Protein AF-A0A814BKY7-F1 (afdb_monomer_lite)

Secondary structure (DSSP, 8-state):
-----------------SSSHHHHHHHHHHHHHHHHHHHHHHHH----PPPEEE-EES-GGGSSS----GGGEEEPPTT--EEEEEEEESSS-EEEEEEESS---EEEEETTEEEEEEEE-STTTTSS---THHHHHHHHHHHHHHHHHHHHHHHHHHHHHHHHHHHHHHHHHHHHHHS-HHHHHHHHHHHHHHHHHHHHHHHHS--

Organism: NCBI:txid104777

Sequence (207 aa):
MNKIKILKSGLKNSYLKTTETENLMMFSNLNLKFIFLVGFLICMAYPIYPIECFNCQNDWECNDPFFRPERFLTNCTNNETFCEKVVYFGVKNSVTRRCAESCTEYTKIEEDNVITHHCCTSERCNENIESSSQIEQKSQADNKQSSDLKSKLETQRKSQLNKIKHELSTIKEVVQSSLPEEERRKLMSKQDQQFKNIQNTLSELVP

pLDDT: mean 76.3, std 16.37, range [37.97, 96.62]

Foldseek 3Di:
DDDDDDDDDDDDDDPDDDPPVVVVVVVVVVVVVVVVVVVVVVVVVPPPFQAKEFFDFPDPCQAPVNPPDVVRIDRHDSQFQKWKWKWKDFPDTDIGIDTHNDFDFDWDDDPGIIITMDIDRHHHPNNCPPPCVVVVVVVVVVVVVVVVVVVVVVVVVVVVVVVVVVVVVVVLVVVLVPDDPVVSVVVVVVVVVVVVVVVVVVVVVPD

InterPro domains:
  IPR035076 Snake toxin/toxin-like [PF00087] (52-126)
  IPR045860 Snake toxin-like superfamily [SSF57302] (51-128)

Structure (mmCIF, N/CA/C/O backbone):
data_AF-A0A814BKY7-F1
#
_entry.id   AF-A0A814BKY7-F1
#
loop_
_atom_site.group_PDB
_atom_site.id
_atom_site.type_symbol
_atom_site.label_atom_id
_atom_site.label_alt_id
_atom_site.label_comp_id
_atom_site.label_asym_id
_atom_site.label_entity_id
_atom_site.label_seq_id
_atom_site.pdbx_PDB_ins_code
_atom_site.Cartn_x
_atom_site.Cartn_y
_atom_site.Cartn_z
_atom_site.occupancy
_atom_site.B_iso_or_equiv
_atom_site.auth_seq_id
_atom_site.auth_comp_id
_atom_site.auth_asym_id
_atom_site.auth_atom_id
_atom_site.pdbx_PDB_model_num
ATOM 1 N N . MET A 1 1 ? -94.097 -43.981 62.787 1.00 37.97 1 MET A N 1
ATOM 2 C CA . MET A 1 1 ? -94.524 -44.336 61.414 1.00 37.97 1 MET A CA 1
ATOM 3 C C . MET A 1 1 ? -94.210 -43.177 60.485 1.00 37.97 1 MET A C 1
ATOM 5 O O . MET A 1 1 ? -94.401 -42.031 60.863 1.00 37.97 1 MET A O 1
ATOM 9 N N . ASN A 1 2 ? -93.669 -43.522 59.319 1.00 44.53 2 ASN A N 1
ATOM 10 C CA . ASN A 1 2 ? -93.124 -42.658 58.274 1.00 44.53 2 ASN A CA 1
ATOM 11 C C . ASN A 1 2 ? -94.119 -41.635 57.712 1.00 44.53 2 ASN A C 1
ATOM 13 O O . ASN A 1 2 ? -95.290 -41.964 57.533 1.00 44.53 2 ASN A O 1
ATOM 17 N N . LYS A 1 3 ? -93.595 -40.502 57.225 1.00 43.47 3 LYS A N 1
ATOM 18 C CA . LYS A 1 3 ? -93.719 -40.150 55.798 1.00 43.47 3 LYS A CA 1
ATOM 19 C C . LYS A 1 3 ? -92.739 -39.044 55.400 1.00 43.47 3 LYS A C 1
ATOM 21 O O . LYS A 1 3 ? -92.900 -37.874 55.723 1.00 43.47 3 LYS A O 1
ATOM 26 N N . ILE A 1 4 ? -91.732 -39.489 54.658 1.00 51.47 4 ILE A N 1
ATOM 27 C CA . ILE A 1 4 ? -90.814 -38.712 53.831 1.00 51.47 4 ILE A CA 1
ATOM 28 C C . ILE A 1 4 ? -91.630 -37.991 52.747 1.00 51.47 4 ILE A C 1
ATOM 30 O O . ILE A 1 4 ? -92.488 -38.611 52.113 1.00 51.47 4 ILE A O 1
ATOM 34 N N . LYS A 1 5 ? -91.342 -36.707 52.498 1.00 57.25 5 LYS A N 1
ATOM 35 C CA . LYS A 1 5 ? -91.757 -36.010 51.273 1.00 57.25 5 LYS A CA 1
ATOM 36 C C . LYS A 1 5 ? -90.523 -35.570 50.493 1.00 57.25 5 LYS A C 1
ATOM 38 O O . LYS A 1 5 ? -89.637 -34.902 51.012 1.00 57.25 5 LYS A O 1
ATOM 43 N N . ILE A 1 6 ? -90.506 -36.037 49.252 1.00 49.38 6 ILE A N 1
ATOM 44 C CA . ILE A 1 6 ? -89.439 -35.979 48.260 1.00 49.38 6 ILE A CA 1
ATOM 45 C C . ILE A 1 6 ? -89.540 -34.672 47.457 1.00 49.38 6 ILE A C 1
ATOM 47 O O . ILE A 1 6 ? -90.635 -34.252 47.092 1.00 49.38 6 ILE A O 1
ATOM 51 N N . LEU A 1 7 ? -88.359 -34.090 47.221 1.00 56.66 7 LEU A N 1
ATOM 52 C CA . LEU A 1 7 ? -87.881 -33.208 46.142 1.00 56.66 7 LEU A CA 1
ATOM 53 C C . LEU A 1 7 ? -88.871 -32.661 45.096 1.00 56.66 7 LEU A C 1
ATOM 55 O O . LEU A 1 7 ? -89.599 -33.413 44.455 1.00 56.66 7 LEU A O 1
ATOM 59 N N . LYS A 1 8 ? -88.671 -31.379 44.749 1.00 45.06 8 LYS A N 1
ATOM 60 C CA . LYS A 1 8 ? -88.527 -30.922 43.351 1.00 45.06 8 LYS A CA 1
ATOM 61 C C . LYS A 1 8 ? -87.747 -29.601 43.296 1.00 45.06 8 LYS A C 1
ATOM 63 O O . LYS A 1 8 ? -88.306 -28.514 43.390 1.00 45.06 8 LYS A O 1
ATOM 68 N N . SER A 1 9 ? -86.432 -29.726 43.160 1.00 51.44 9 SER A N 1
ATOM 69 C CA . SER A 1 9 ? -85.524 -28.693 42.667 1.00 51.44 9 SER A CA 1
ATOM 70 C C . SER A 1 9 ? -85.546 -28.729 41.136 1.00 51.44 9 SER A C 1
ATOM 72 O O . SER A 1 9 ? -85.330 -29.776 40.532 1.00 51.44 9 SER A O 1
ATOM 74 N N . GLY A 1 10 ? -85.845 -27.597 40.502 1.00 47.25 10 GLY A N 1
ATOM 75 C CA . GLY A 1 10 ? -85.929 -27.493 39.050 1.00 47.25 10 GLY A CA 1
ATOM 76 C C . GLY A 1 10 ? -85.510 -26.113 38.560 1.00 47.25 10 GLY A C 1
ATOM 77 O O . GLY A 1 10 ? -86.217 -25.140 38.788 1.00 47.25 10 GLY A O 1
ATOM 78 N N . LEU A 1 11 ? -84.364 -26.100 37.874 1.00 50.97 11 LEU A N 1
ATOM 79 C CA . LEU A 1 11 ? -83.884 -25.115 36.902 1.00 50.97 11 LEU A CA 1
ATOM 80 C C . LEU A 1 11 ? -83.799 -23.646 37.333 1.00 50.97 11 LEU A C 1
ATOM 82 O O . LEU A 1 11 ? -84.718 -22.863 37.108 1.00 50.97 11 LEU A O 1
ATOM 86 N N . LYS A 1 12 ? -82.597 -23.221 37.734 1.00 48.47 12 LYS A N 1
ATOM 87 C CA . LYS A 1 12 ? -82.088 -21.908 37.324 1.00 48.47 12 LYS A CA 1
ATOM 88 C C . LYS A 1 12 ? -80.617 -21.993 36.921 1.00 48.47 12 LYS A C 1
ATOM 90 O O . LYS A 1 12 ? -79.791 -22.498 37.670 1.00 48.47 12 LYS A O 1
ATOM 95 N N . ASN A 1 13 ? -80.358 -21.392 35.763 1.00 50.53 13 ASN A N 1
ATOM 96 C CA . ASN A 1 13 ? -79.104 -20.787 35.321 1.00 50.53 13 ASN A CA 1
ATOM 97 C C . ASN A 1 13 ? -78.039 -21.713 34.719 1.00 50.53 13 ASN A C 1
ATOM 99 O O . ASN A 1 13 ? -77.068 -22.104 35.357 1.00 50.53 13 ASN A O 1
ATOM 103 N N . SER A 1 14 ? -78.163 -21.925 33.410 1.00 48.38 14 SER A N 1
ATOM 104 C CA . SER A 1 14 ? -77.047 -22.302 32.536 1.00 48.38 14 SER A CA 1
ATOM 105 C C . SER A 1 14 ? -77.002 -21.370 31.326 1.00 48.38 14 SER A C 1
ATOM 107 O O . SER A 1 14 ? -77.172 -21.803 30.199 1.00 48.38 14 SER A O 1
ATOM 109 N N . TYR A 1 15 ? -76.831 -20.072 31.568 1.00 50.88 15 TYR A N 1
ATOM 110 C CA . TYR A 1 15 ? -76.540 -19.078 30.531 1.00 50.88 15 TYR A CA 1
ATOM 111 C C . TYR A 1 15 ? -75.762 -17.938 31.179 1.00 50.88 15 TYR A C 1
ATOM 113 O O . TYR A 1 15 ? -76.394 -17.031 31.698 1.00 50.88 15 TYR A O 1
ATOM 121 N N . LEU A 1 16 ? -74.430 -18.037 31.245 1.00 51.41 16 LEU A N 1
ATOM 122 C CA . LEU A 1 16 ? -73.474 -16.923 31.426 1.00 51.41 16 LEU A CA 1
ATOM 123 C C . LEU A 1 16 ? -72.095 -17.502 31.774 1.00 51.41 16 LEU A C 1
ATOM 125 O O . LEU A 1 16 ? -71.719 -17.540 32.943 1.00 51.41 16 LEU A O 1
ATOM 129 N N . LYS A 1 17 ? -71.350 -18.003 30.778 1.00 49.72 17 LYS A N 1
ATOM 130 C CA . LYS A 1 17 ? -69.890 -18.185 30.904 1.00 49.72 17 LYS A CA 1
ATOM 131 C C . LYS A 1 17 ? -69.219 -18.493 29.560 1.00 49.72 17 LYS A C 1
ATOM 133 O O . LYS A 1 17 ? -68.758 -19.604 29.341 1.00 49.72 17 LYS A O 1
ATOM 138 N N . THR A 1 18 ? -69.166 -17.525 28.649 1.00 51.34 18 THR A N 1
ATOM 139 C CA . THR A 1 18 ? -68.354 -17.668 27.417 1.00 51.34 18 THR A CA 1
ATOM 140 C C . THR A 1 18 ? -67.668 -16.388 26.931 1.00 51.34 18 THR A C 1
ATOM 142 O O . THR A 1 18 ? -66.941 -16.447 25.952 1.00 51.34 18 THR A O 1
ATOM 145 N N . THR A 1 19 ? -67.797 -15.245 27.610 1.00 52.66 19 THR A N 1
ATOM 146 C CA . THR A 1 19 ? -67.244 -13.965 27.115 1.00 52.66 19 THR A CA 1
ATOM 147 C C . THR A 1 19 ? -65.890 -13.548 27.707 1.00 52.66 19 THR A C 1
ATOM 149 O O . THR A 1 19 ? -65.310 -12.568 27.248 1.00 52.66 19 THR A O 1
ATOM 152 N N . GLU A 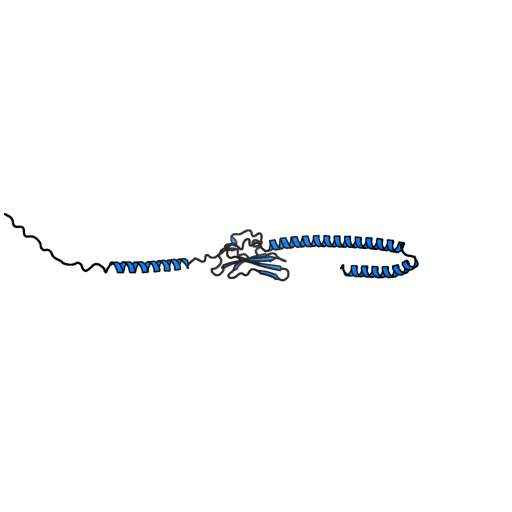1 20 ? -65.334 -14.270 28.685 1.00 53.84 20 GLU A N 1
ATOM 153 C CA . GLU A 1 20 ? -64.049 -13.882 29.305 1.00 53.84 20 GLU A CA 1
ATOM 154 C C . GLU A 1 20 ? -62.811 -14.498 28.631 1.00 53.84 20 GLU A C 1
ATOM 156 O O . GLU A 1 20 ? -61.717 -13.944 28.726 1.00 53.84 20 GLU A O 1
ATOM 161 N N . THR A 1 21 ? -62.956 -15.605 27.899 1.00 52.47 21 THR A N 1
ATOM 162 C CA . THR A 1 21 ? -61.820 -16.317 27.285 1.00 52.47 21 THR A CA 1
ATOM 163 C C . THR A 1 21 ? -61.343 -15.726 25.956 1.00 52.47 21 THR A C 1
ATOM 165 O O . THR A 1 21 ? -60.172 -15.883 25.620 1.00 52.47 21 THR A O 1
ATOM 168 N N . GLU A 1 22 ? -62.187 -15.004 25.216 1.00 49.53 22 GLU A N 1
ATOM 169 C CA . GLU A 1 22 ? -61.794 -14.416 23.921 1.00 49.53 22 GLU A CA 1
ATOM 170 C C . GLU A 1 22 ? -60.981 -13.125 24.082 1.00 49.53 22 GLU A C 1
ATOM 172 O O . GLU A 1 22 ? -60.031 -12.881 23.335 1.00 49.53 22 GLU A O 1
ATOM 177 N N . ASN A 1 23 ? -61.262 -12.342 25.128 1.00 51.38 23 ASN A N 1
ATOM 178 C CA . ASN A 1 23 ? -60.488 -11.138 25.424 1.00 51.38 23 ASN A CA 1
ATOM 179 C C . ASN A 1 23 ? -59.052 -11.479 25.858 1.00 51.38 23 ASN A C 1
ATOM 181 O O . ASN A 1 23 ? -58.115 -10.785 25.471 1.00 51.38 23 ASN A O 1
ATOM 185 N N . LEU A 1 24 ? -58.838 -12.590 26.573 1.00 52.22 24 LEU A N 1
ATOM 186 C CA . LEU A 1 24 ? -57.502 -12.982 27.038 1.00 52.22 24 LEU A CA 1
ATOM 187 C C . LEU A 1 24 ? -56.553 -13.395 25.893 1.00 52.22 24 LEU A C 1
ATOM 189 O O . LEU A 1 24 ? -55.347 -13.159 25.982 1.00 52.22 24 LEU A O 1
ATOM 193 N N . MET A 1 25 ? -57.077 -13.955 24.795 1.00 51.06 25 MET A N 1
ATOM 194 C CA . MET A 1 25 ? -56.261 -14.334 23.630 1.00 51.06 25 MET A CA 1
ATOM 195 C C . MET A 1 25 ? -55.915 -13.148 22.713 1.00 51.06 25 MET A C 1
ATOM 197 O O . MET A 1 25 ? -54.858 -13.168 22.077 1.00 51.06 25 MET A O 1
ATOM 201 N N . MET A 1 26 ? -56.732 -12.086 22.672 1.00 50.84 26 MET A N 1
ATOM 202 C CA . MET A 1 26 ? -56.397 -10.878 21.899 1.00 50.84 26 MET A CA 1
ATOM 203 C C . MET A 1 26 ? -55.291 -10.035 22.551 1.00 50.84 26 MET A C 1
ATOM 205 O O . MET A 1 26 ? -54.416 -9.538 21.839 1.00 50.84 26 MET A O 1
ATOM 209 N N . PHE A 1 27 ? -55.250 -9.927 23.885 1.00 50.94 27 PHE A N 1
ATOM 210 C CA . PHE A 1 27 ? -54.193 -9.163 24.570 1.00 50.94 27 PHE A CA 1
ATOM 211 C C . PHE A 1 27 ? -52.811 -9.839 24.513 1.00 50.94 27 PHE A C 1
ATOM 213 O O . PHE A 1 27 ? -51.789 -9.155 24.559 1.00 50.94 27 PHE A O 1
ATOM 220 N N . SER A 1 28 ? -52.747 -11.164 24.345 1.00 56.47 28 SER A N 1
ATOM 221 C CA . SER A 1 28 ? -51.477 -11.902 24.254 1.00 56.47 28 SER A CA 1
ATOM 222 C C . SER A 1 28 ? -50.725 -11.655 22.931 1.00 56.47 28 SER A C 1
ATOM 224 O O . SER A 1 28 ? -49.496 -11.582 22.917 1.00 56.47 28 S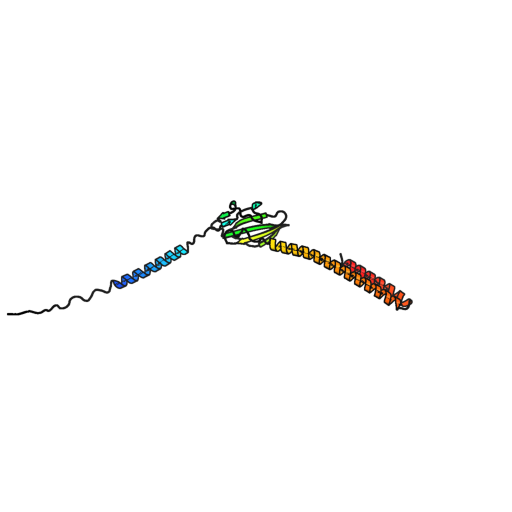ER A O 1
ATOM 226 N N . ASN A 1 29 ? -51.443 -11.425 21.824 1.00 57.28 29 ASN A N 1
ATOM 227 C CA . ASN A 1 29 ? -50.838 -11.238 20.498 1.00 57.28 29 ASN A CA 1
ATOM 228 C C . ASN A 1 29 ? -50.262 -9.831 20.252 1.00 57.28 29 ASN A C 1
ATOM 230 O O . ASN A 1 29 ? -49.321 -9.683 19.470 1.00 57.28 29 ASN A O 1
ATOM 234 N N . LEU A 1 30 ? -50.797 -8.790 20.901 1.00 58.94 30 LEU A N 1
ATOM 235 C CA . LEU A 1 30 ? -50.278 -7.423 20.747 1.00 58.94 30 LEU A CA 1
ATOM 236 C C . LEU A 1 30 ? -48.928 -7.233 21.454 1.00 58.94 30 LEU A C 1
ATOM 238 O O . LEU A 1 30 ? -48.038 -6.570 20.919 1.00 58.94 30 LEU A O 1
ATOM 242 N N . ASN A 1 31 ? -48.749 -7.869 22.613 1.00 62.44 31 ASN A N 1
ATOM 243 C CA . ASN A 1 31 ? -47.529 -7.749 23.412 1.00 62.44 31 ASN A CA 1
ATOM 244 C C . ASN A 1 31 ? -46.319 -8.409 22.737 1.00 62.44 31 ASN A C 1
ATOM 246 O O . ASN A 1 31 ? -45.213 -7.877 22.810 1.00 62.44 31 ASN A O 1
ATOM 250 N N . LEU A 1 32 ? -46.521 -9.514 22.009 1.00 70.31 32 LEU A N 1
ATOM 251 C CA . LEU A 1 32 ? -45.428 -10.182 21.299 1.00 70.31 32 LEU A CA 1
ATOM 252 C C . LEU A 1 32 ? -44.867 -9.310 20.166 1.00 70.31 32 LEU A C 1
ATOM 254 O O . LEU A 1 32 ? -43.653 -9.187 20.022 1.00 70.31 32 LEU A O 1
ATOM 258 N N . LYS A 1 33 ? -45.741 -8.654 19.391 1.00 75.62 33 LYS A N 1
ATOM 259 C CA . LYS A 1 33 ? -45.322 -7.771 18.290 1.00 75.62 33 LYS A CA 1
ATOM 260 C C . LYS A 1 33 ? -44.520 -6.572 18.792 1.00 75.62 33 LYS A C 1
ATOM 262 O O . LYS A 1 33 ? -43.539 -6.195 18.159 1.00 75.62 33 LYS A O 1
ATOM 267 N N . PHE A 1 34 ? -44.904 -6.010 19.939 1.00 77.38 34 PHE A N 1
ATOM 268 C CA . PHE A 1 34 ? -44.172 -4.908 20.563 1.00 77.38 34 PHE A CA 1
ATOM 269 C C . PHE A 1 34 ? -42.784 -5.337 21.053 1.00 77.38 34 PHE A C 1
ATOM 271 O O . PHE A 1 34 ? -41.815 -4.618 20.827 1.00 77.38 34 PHE A O 1
ATOM 278 N N . ILE A 1 35 ? -42.661 -6.527 21.650 1.00 79.75 35 ILE A N 1
ATOM 279 C CA . ILE A 1 35 ? -41.366 -7.074 22.089 1.00 79.75 35 ILE A CA 1
ATOM 280 C C . ILE A 1 35 ? -40.441 -7.323 20.890 1.00 79.75 35 ILE A C 1
ATOM 282 O O . ILE A 1 35 ? -39.268 -6.958 20.944 1.00 79.75 35 ILE A O 1
ATOM 286 N N . PHE A 1 36 ? -40.961 -7.871 19.786 1.00 81.62 36 PHE A N 1
ATOM 287 C CA . PHE A 1 36 ? -40.181 -8.047 18.556 1.00 81.62 36 PHE A CA 1
ATOM 288 C C . PHE A 1 36 ? -39.742 -6.712 17.944 1.00 81.62 36 PHE A C 1
ATOM 290 O O . PHE A 1 36 ? -38.596 -6.593 17.517 1.00 81.62 36 PHE A O 1
ATOM 297 N N . LEU A 1 37 ? -40.612 -5.696 17.936 1.00 84.25 37 LEU A N 1
ATOM 298 C CA . LEU A 1 37 ? -40.275 -4.365 17.427 1.00 84.25 37 LEU A CA 1
ATOM 299 C C . LEU A 1 37 ? -39.179 -3.695 18.270 1.00 84.25 37 LEU A C 1
ATOM 301 O O . LEU A 1 37 ? -38.220 -3.166 17.718 1.00 84.25 37 LEU A O 1
ATOM 305 N N . VAL A 1 38 ? -39.286 -3.747 19.601 1.00 81.56 38 VAL A N 1
ATOM 306 C CA . VAL A 1 38 ? -38.279 -3.171 20.508 1.00 81.56 38 VAL A CA 1
ATOM 307 C C . VAL A 1 38 ? -36.959 -3.938 20.419 1.00 81.56 38 VAL A C 1
ATOM 309 O O . VAL A 1 38 ? -35.905 -3.315 20.334 1.00 81.56 38 VAL A O 1
ATOM 312 N N . GLY A 1 39 ? -37.000 -5.272 20.355 1.00 80.25 39 GLY A N 1
ATOM 313 C CA . GLY A 1 39 ? -35.806 -6.093 20.139 1.00 80.25 39 GLY A CA 1
ATOM 314 C C . GLY A 1 39 ? -35.112 -5.773 18.812 1.00 80.25 39 GLY A C 1
ATOM 315 O O . GLY A 1 39 ? -33.895 -5.622 18.777 1.00 80.25 39 GLY A O 1
ATOM 316 N N . PHE A 1 40 ? -35.883 -5.571 17.741 1.00 79.56 40 PHE A N 1
ATOM 317 C CA . PHE A 1 40 ? -35.353 -5.160 16.442 1.00 79.56 40 PHE A CA 1
ATOM 318 C C . PHE A 1 40 ? -34.722 -3.759 16.485 1.00 79.56 40 PHE A C 1
ATOM 320 O O . PHE A 1 40 ? -33.641 -3.565 15.940 1.00 79.56 40 PHE A O 1
ATOM 327 N N . LEU A 1 41 ? -35.339 -2.796 17.180 1.00 79.62 41 LEU A N 1
ATOM 328 C CA . LEU A 1 41 ? -34.771 -1.452 17.355 1.00 79.62 41 LEU A CA 1
ATOM 329 C C . LEU A 1 41 ? -33.469 -1.467 18.171 1.00 79.62 41 LEU A C 1
ATOM 331 O O . LEU A 1 41 ? -32.544 -0.731 17.840 1.00 79.62 41 LEU A O 1
ATOM 335 N N . ILE A 1 42 ? -33.362 -2.330 19.185 1.00 77.38 42 ILE A N 1
ATOM 336 C CA . ILE A 1 42 ? -32.122 -2.516 19.955 1.00 77.38 42 ILE A CA 1
ATOM 337 C C . ILE A 1 42 ? -31.038 -3.172 19.087 1.00 77.38 42 ILE A C 1
ATOM 339 O O . ILE A 1 42 ? -29.887 -2.756 19.146 1.00 77.38 42 ILE A O 1
ATOM 343 N N . CYS A 1 43 ? -31.393 -4.133 18.227 1.00 70.31 43 CYS A N 1
ATOM 344 C CA . CYS A 1 43 ? -30.454 -4.700 17.256 1.00 70.31 43 CYS A CA 1
ATOM 345 C C . CYS A 1 43 ? -30.018 -3.692 16.185 1.00 70.31 43 CYS A C 1
ATOM 347 O O . CYS A 1 43 ? -28.919 -3.814 15.670 1.00 70.31 43 CYS A O 1
ATOM 349 N N . MET A 1 44 ? -30.833 -2.693 15.842 1.00 67.69 44 MET A N 1
ATOM 350 C CA . MET A 1 44 ? -30.435 -1.624 14.912 1.00 67.69 44 MET A CA 1
ATOM 351 C C . MET A 1 44 ? -29.511 -0.593 15.577 1.00 67.69 44 MET A C 1
ATOM 353 O O . MET A 1 44 ? -28.760 0.091 14.889 1.00 67.69 44 MET A O 1
ATOM 357 N N . ALA A 1 45 ? -29.515 -0.517 16.910 1.00 64.88 45 ALA A N 1
ATOM 358 C CA . ALA A 1 45 ? -28.563 0.257 17.697 1.00 64.88 45 ALA A CA 1
ATOM 359 C C . ALA A 1 45 ? -27.260 -0.526 17.937 1.00 64.88 45 ALA A C 1
ATOM 361 O O . ALA A 1 45 ? -26.732 -0.517 19.050 1.00 64.88 45 ALA A O 1
ATOM 362 N N . TYR A 1 46 ? -26.741 -1.216 16.909 1.00 57.75 46 TYR A N 1
ATOM 363 C CA . TYR A 1 46 ? -25.375 -1.732 16.970 1.00 57.75 46 TYR A CA 1
ATOM 364 C C . TYR A 1 46 ? -24.458 -0.541 17.265 1.00 57.75 46 TYR A C 1
ATOM 366 O O . TYR A 1 46 ? -24.446 0.411 16.479 1.00 57.75 46 TYR A O 1
ATOM 374 N N . PRO A 1 47 ? -23.717 -0.546 18.386 1.00 56.41 47 PRO A N 1
ATOM 375 C CA . PRO A 1 47 ? -22.682 0.445 18.592 1.00 56.41 47 PRO A CA 1
ATOM 376 C C . PRO A 1 47 ? -21.718 0.312 17.417 1.00 56.41 47 PRO A C 1
ATOM 378 O O . PRO A 1 47 ? -21.089 -0.731 17.232 1.00 56.41 47 PRO A O 1
ATOM 381 N N . ILE A 1 48 ? -21.656 1.352 16.586 1.00 66.69 48 ILE A N 1
ATOM 382 C CA . ILE A 1 48 ? -20.568 1.519 15.632 1.00 66.69 48 ILE A CA 1
ATOM 383 C C . ILE A 1 48 ? -19.351 1.739 16.519 1.00 66.69 48 ILE A C 1
ATOM 385 O O . ILE A 1 48 ? -19.115 2.846 17.003 1.00 66.69 48 ILE A O 1
ATOM 389 N N . TYR A 1 49 ? -18.669 0.648 16.860 1.00 68.38 49 TYR A N 1
ATOM 390 C CA . TYR A 1 49 ? -17.419 0.747 17.580 1.00 68.38 49 TYR A CA 1
ATOM 391 C C . TYR A 1 49 ? -16.451 1.490 16.663 1.00 68.38 49 TYR A C 1
ATOM 393 O O . TYR A 1 49 ? -16.322 1.108 15.495 1.00 68.38 49 TYR A O 1
ATOM 401 N N . PRO A 1 50 ? -15.830 2.574 17.150 1.00 81.38 50 PRO A N 1
ATOM 402 C CA . PRO A 1 50 ? -14.824 3.268 16.374 1.00 81.38 50 PRO A CA 1
ATOM 403 C C . PRO A 1 50 ? -13.721 2.268 16.042 1.00 81.38 50 PRO A C 1
ATOM 405 O O . PRO A 1 50 ? -13.186 1.619 16.942 1.00 81.38 50 PRO A O 1
ATOM 408 N N . ILE A 1 51 ? -13.417 2.110 14.755 1.00 90.94 51 ILE A N 1
ATOM 409 C CA . ILE A 1 51 ? -12.294 1.274 14.338 1.00 90.94 51 ILE A CA 1
ATOM 410 C C . ILE A 1 51 ? -11.004 1.874 14.899 1.00 90.94 51 ILE A C 1
ATOM 412 O O . ILE A 1 51 ? -10.836 3.093 14.949 1.00 90.94 51 ILE A O 1
ATOM 416 N N . GLU A 1 52 ? -10.086 1.028 15.342 1.00 94.81 52 GLU A N 1
ATOM 417 C CA . GLU A 1 52 ? -8.776 1.476 15.802 1.00 94.81 52 GLU A CA 1
ATOM 418 C C . GLU A 1 52 ? -7.777 1.365 14.647 1.00 94.81 52 GLU A C 1
ATOM 420 O O . GLU A 1 52 ? -7.621 0.294 14.062 1.00 94.81 52 GLU A O 1
ATOM 425 N N . CYS A 1 53 ? -7.085 2.452 14.314 1.00 95.88 53 CYS A N 1
ATOM 426 C CA . CYS A 1 53 ? -6.074 2.485 13.257 1.00 95.88 53 CYS A CA 1
ATOM 427 C C . CYS A 1 53 ? -4.758 3.048 13.795 1.00 95.88 53 CYS A C 1
ATOM 429 O O . CYS A 1 53 ? -4.729 3.783 14.783 1.00 95.88 53 CYS A O 1
ATOM 431 N N . PHE A 1 54 ? -3.650 2.755 13.115 1.00 96.12 54 PHE A N 1
ATOM 432 C CA . PHE A 1 54 ? -2.411 3.484 13.362 1.00 96.12 54 PHE A CA 1
ATOM 433 C C . PHE A 1 54 ? -2.483 4.875 12.719 1.00 96.12 54 PHE A C 1
ATOM 435 O O . PHE A 1 54 ? -2.922 5.011 11.575 1.00 96.12 54 PHE A O 1
ATOM 442 N N . ASN A 1 55 ? -2.033 5.894 13.445 1.00 95.62 55 ASN A N 1
ATOM 443 C CA . ASN A 1 55 ? -1.991 7.289 13.037 1.00 95.62 55 ASN A CA 1
ATOM 444 C C . ASN A 1 55 ? -0.587 7.864 13.276 1.00 95.62 55 ASN A C 1
ATOM 446 O O . ASN A 1 55 ? -0.153 8.046 14.414 1.00 95.62 55 ASN A O 1
ATOM 450 N N . CYS A 1 56 ? 0.142 8.107 12.191 1.00 94.19 56 CYS A N 1
ATOM 451 C CA . CYS A 1 56 ? 1.471 8.704 12.218 1.00 94.19 56 CYS A CA 1
ATOM 452 C C . CYS A 1 56 ? 1.780 9.375 10.877 1.00 94.19 56 CYS A C 1
ATOM 454 O O . CYS A 1 56 ? 1.368 8.900 9.819 1.00 94.19 56 CYS A O 1
ATOM 456 N N . GLN A 1 57 ? 2.523 10.481 10.913 1.00 92.38 57 GLN A N 1
ATOM 457 C CA . GLN A 1 57 ? 2.894 11.246 9.726 1.00 92.38 57 GLN A CA 1
ATOM 458 C C . GLN A 1 57 ? 4.352 11.684 9.836 1.00 92.38 57 GLN A C 1
ATOM 460 O O . GLN A 1 57 ? 4.723 12.345 10.802 1.00 92.38 57 GLN A O 1
ATOM 465 N N . ASN A 1 58 ? 5.165 11.350 8.830 1.00 77.31 58 ASN A N 1
ATOM 466 C CA . ASN A 1 58 ? 6.563 11.789 8.712 1.00 77.31 58 ASN A CA 1
ATOM 467 C C . ASN A 1 58 ? 7.474 11.452 9.918 1.00 77.31 58 ASN A C 1
ATOM 469 O O . ASN A 1 58 ? 8.547 12.041 10.046 1.00 77.31 58 ASN A O 1
ATOM 473 N N . ASP A 1 59 ? 7.079 10.514 10.785 1.00 82.31 59 ASP A N 1
ATOM 474 C CA . ASP A 1 59 ? 7.929 9.983 11.857 1.00 82.31 59 ASP A CA 1
ATOM 475 C C . ASP A 1 59 ? 8.763 8.817 11.302 1.00 82.31 59 ASP A C 1
ATOM 477 O O . ASP A 1 59 ? 8.262 7.993 10.537 1.00 82.31 59 ASP A O 1
ATOM 481 N N . TRP A 1 60 ? 10.037 8.724 11.680 1.00 84.00 60 TRP A N 1
ATOM 482 C CA . TRP A 1 60 ? 10.896 7.608 11.280 1.00 84.00 60 TRP A CA 1
ATOM 483 C C . TRP A 1 60 ? 10.379 6.278 11.842 1.00 84.00 60 TRP A C 1
ATOM 485 O O . TRP A 1 60 ? 10.511 5.251 11.180 1.00 84.00 60 TRP A O 1
ATOM 495 N N . GLU A 1 61 ? 9.715 6.306 13.003 1.00 87.69 61 GLU A N 1
ATOM 496 C CA . GLU A 1 61 ? 9.028 5.144 13.585 1.00 87.69 61 GLU A CA 1
ATOM 497 C C . GLU A 1 61 ? 7.745 4.776 12.825 1.00 87.69 61 GLU A C 1
ATOM 499 O O . GLU A 1 61 ? 7.205 3.687 13.009 1.00 87.69 61 GLU A O 1
ATOM 504 N N . CYS A 1 62 ? 7.256 5.668 11.956 1.00 88.75 62 CYS A N 1
ATOM 505 C CA . CYS A 1 62 ? 6.156 5.383 11.044 1.00 88.75 62 CYS A CA 1
ATOM 506 C C . CYS A 1 62 ? 6.618 4.575 9.826 1.00 88.75 62 CYS A C 1
ATOM 508 O O . CYS A 1 62 ? 5.787 4.031 9.117 1.00 88.75 62 CYS A O 1
ATOM 510 N N . ASN A 1 63 ? 7.911 4.453 9.536 1.00 87.62 63 ASN A N 1
ATOM 511 C CA . ASN A 1 63 ? 8.349 3.746 8.332 1.00 87.62 63 ASN A CA 1
ATOM 512 C C . ASN A 1 63 ? 8.287 2.220 8.480 1.00 87.62 63 ASN A C 1
ATOM 514 O O . ASN A 1 63 ? 8.303 1.681 9.584 1.00 87.62 63 ASN A O 1
ATOM 518 N N . ASP A 1 64 ? 8.218 1.520 7.344 1.00 84.25 64 ASP A N 1
ATOM 519 C CA . ASP A 1 64 ? 8.349 0.063 7.317 1.00 84.25 64 ASP A CA 1
ATOM 520 C C . ASP A 1 64 ? 9.836 -0.348 7.440 1.00 84.25 64 ASP A C 1
ATOM 522 O O . ASP A 1 64 ? 10.691 0.307 6.833 1.00 84.25 64 ASP A O 1
ATOM 526 N N . PRO A 1 65 ? 10.177 -1.435 8.162 1.00 81.38 65 PRO A N 1
ATOM 527 C CA . PRO A 1 65 ? 9.288 -2.299 8.942 1.00 81.38 65 PRO A CA 1
ATOM 528 C C . PRO A 1 65 ? 8.701 -1.572 10.159 1.00 81.38 65 PRO A C 1
ATOM 530 O O . PRO A 1 65 ? 9.423 -0.990 10.965 1.00 81.38 65 PRO A O 1
ATOM 533 N N . PHE A 1 66 ? 7.374 -1.615 10.281 1.00 82.56 66 PHE A N 1
ATOM 534 C CA . PHE A 1 66 ? 6.640 -0.799 11.238 1.00 82.56 66 PHE A CA 1
ATOM 535 C C . PHE A 1 66 ? 6.560 -1.494 12.600 1.00 82.56 66 PHE A C 1
ATOM 537 O O . PHE A 1 66 ? 5.811 -2.450 12.803 1.00 82.56 66 PHE A O 1
ATOM 544 N N . PHE A 1 67 ? 7.351 -1.011 13.556 1.00 73.88 67 PHE A N 1
ATOM 545 C CA . PHE A 1 67 ? 7.440 -1.571 14.905 1.00 73.88 67 PHE A CA 1
ATOM 546 C C . P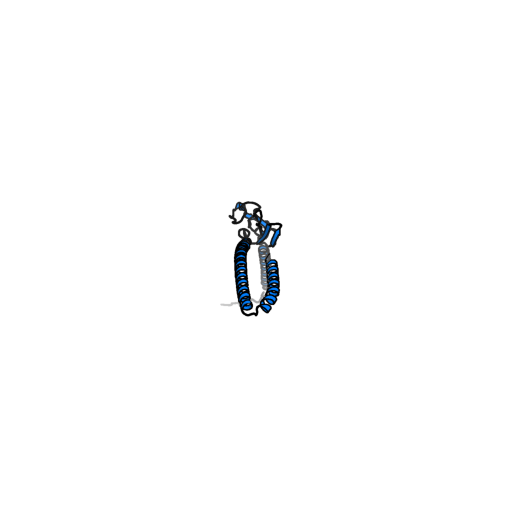HE A 1 67 ? 6.316 -1.066 15.815 1.00 73.88 67 PHE A C 1
ATOM 548 O O . PHE A 1 67 ? 6.606 -0.379 16.783 1.00 73.88 67 PHE A O 1
ATOM 555 N N . ARG A 1 68 ? 5.053 -1.402 15.495 1.00 80.38 68 ARG A N 1
ATOM 556 C CA . ARG A 1 68 ? 3.800 -1.181 16.265 1.00 80.38 68 ARG A CA 1
ATOM 557 C C . ARG A 1 68 ? 3.936 -0.432 17.609 1.00 80.38 68 ARG A C 1
ATOM 559 O O . ARG A 1 68 ? 3.710 -1.034 18.666 1.00 80.38 68 ARG A O 1
ATOM 566 N N . PRO A 1 69 ? 4.269 0.862 17.636 1.00 81.19 69 PRO A N 1
ATOM 567 C CA . PRO A 1 69 ? 4.355 1.536 18.911 1.00 81.19 69 PRO A CA 1
ATOM 568 C C . PRO A 1 69 ? 2.923 1.920 19.286 1.00 81.19 69 PRO A C 1
ATOM 570 O O . PRO A 1 69 ? 2.223 2.587 18.522 1.00 81.19 69 PRO A O 1
ATOM 573 N N . GLU A 1 70 ? 2.467 1.484 20.462 1.00 87.00 70 GLU A N 1
ATOM 574 C CA . GLU A 1 70 ? 1.086 1.716 20.918 1.00 87.00 70 GLU A CA 1
ATOM 575 C C . GLU A 1 70 ? 0.710 3.205 20.915 1.00 87.00 70 GLU A C 1
ATOM 577 O O . GLU A 1 70 ? -0.449 3.552 20.734 1.00 87.00 70 GLU A O 1
ATOM 582 N N . ARG A 1 71 ? 1.703 4.099 21.011 1.00 90.81 71 ARG A N 1
ATOM 583 C CA . ARG A 1 71 ? 1.523 5.554 20.934 1.00 90.81 71 ARG A CA 1
ATOM 584 C C . ARG A 1 71 ? 0.905 6.058 19.621 1.00 90.81 71 ARG A C 1
ATOM 586 O O . ARG A 1 71 ? 0.420 7.182 19.601 1.00 90.81 71 ARG A O 1
ATOM 593 N N . PHE A 1 72 ? 0.969 5.281 18.536 1.00 92.75 72 PHE A N 1
ATOM 594 C CA . PHE A 1 72 ? 0.339 5.630 17.258 1.00 92.75 72 PHE A CA 1
ATOM 595 C C . PHE A 1 72 ? -1.051 5.017 17.094 1.00 92.75 72 PHE A C 1
ATOM 597 O O . PHE A 1 72 ? -1.701 5.299 16.096 1.00 92.75 72 PHE A O 1
ATOM 604 N N . LEU A 1 73 ? -1.529 4.177 18.014 1.00 94.56 73 LEU A N 1
ATOM 605 C CA . LEU A 1 73 ? -2.903 3.684 17.943 1.00 94.56 73 LEU A CA 1
ATOM 606 C C . LEU A 1 73 ? -3.877 4.818 18.258 1.00 94.56 73 LEU A C 1
ATOM 608 O O . LEU A 1 73 ? -3.680 5.606 19.183 1.00 94.56 73 LEU A O 1
ATOM 612 N N . THR A 1 74 ? -4.921 4.938 17.451 1.00 94.31 74 THR A N 1
ATOM 613 C CA . THR A 1 74 ? -5.965 5.945 17.618 1.00 94.31 74 THR A CA 1
ATOM 614 C C . THR A 1 74 ? -7.312 5.340 17.254 1.00 94.31 74 THR A C 1
ATOM 616 O O . THR A 1 74 ? -7.445 4.664 16.234 1.00 94.31 74 THR A O 1
ATOM 619 N N . ASN A 1 75 ? -8.319 5.617 18.083 1.00 94.81 75 ASN A N 1
ATOM 620 C CA . ASN A 1 75 ? -9.711 5.317 17.765 1.00 94.81 75 ASN A CA 1
ATOM 621 C C . ASN A 1 75 ? -10.210 6.332 16.738 1.00 94.81 75 ASN A C 1
ATOM 623 O O . ASN A 1 75 ? -10.183 7.537 17.000 1.00 94.81 75 ASN A O 1
ATOM 627 N N . CYS A 1 76 ? -10.661 5.846 15.589 1.00 93.44 76 CYS A N 1
ATOM 628 C CA . CYS A 1 76 ? -11.224 6.684 14.546 1.00 93.44 76 CYS A CA 1
ATOM 629 C C . CYS A 1 76 ? -12.561 7.285 14.982 1.00 93.44 76 CYS A C 1
ATOM 631 O O . CYS A 1 76 ? -13.259 6.761 15.851 1.00 93.44 76 CYS A O 1
ATOM 633 N N . THR A 1 77 ? -12.929 8.418 14.400 1.00 89.75 77 THR A N 1
ATOM 634 C CA . THR A 1 77 ? -14.233 9.030 14.664 1.00 89.75 77 THR A CA 1
ATOM 635 C C . THR A 1 77 ? -15.357 8.244 13.982 1.00 89.75 77 THR A C 1
ATOM 637 O O . THR A 1 77 ? -15.117 7.454 13.075 1.00 89.75 77 THR A O 1
ATOM 640 N N . ASN A 1 78 ? -16.613 8.475 14.380 1.00 80.75 78 ASN A N 1
ATOM 641 C CA . ASN A 1 78 ? -17.771 7.731 13.854 1.00 80.75 78 ASN A CA 1
ATOM 642 C C . ASN A 1 78 ? -17.938 7.803 12.321 1.00 80.75 78 ASN A C 1
ATOM 644 O O . ASN A 1 78 ? -18.644 6.972 11.754 1.00 80.75 78 ASN A O 1
ATOM 648 N N . ASN A 1 79 ? -17.326 8.790 11.662 1.00 88.62 79 ASN A N 1
ATOM 649 C CA . ASN A 1 79 ? -17.402 8.971 10.211 1.00 88.62 79 ASN A CA 1
ATOM 650 C C . ASN A 1 79 ? -16.227 8.310 9.472 1.00 88.62 79 ASN A C 1
ATOM 652 O O . ASN A 1 79 ? -16.288 8.116 8.259 1.00 88.62 79 ASN A O 1
ATOM 656 N N . GLU A 1 80 ? -15.159 7.960 10.186 1.00 92.69 80 GLU A N 1
ATOM 657 C CA . GLU A 1 80 ? -13.939 7.390 9.631 1.00 92.69 80 GLU A CA 1
ATOM 658 C C . GLU A 1 80 ? -14.000 5.865 9.707 1.00 92.69 80 GLU A C 1
ATOM 660 O O . GLU A 1 80 ? -13.810 5.260 10.760 1.00 92.69 80 GLU A O 1
ATOM 665 N N . THR A 1 81 ? -14.288 5.237 8.569 1.00 92.75 81 THR A N 1
ATOM 666 C CA . THR A 1 81 ? -14.528 3.787 8.473 1.00 92.75 81 THR A CA 1
ATOM 667 C C . THR A 1 81 ? -13.382 3.027 7.803 1.00 92.75 81 THR A C 1
ATOM 669 O O . THR A 1 81 ? -13.466 1.810 7.628 1.00 92.75 81 THR A O 1
ATOM 672 N N . PHE A 1 82 ? -12.291 3.722 7.466 1.00 94.69 82 PHE A N 1
ATOM 673 C CA . PHE A 1 82 ? -11.111 3.147 6.830 1.00 94.69 82 PHE A CA 1
ATOM 674 C C . PHE A 1 82 ? -9.831 3.479 7.601 1.00 94.69 82 PHE A C 1
ATOM 676 O O . PHE A 1 82 ? -9.629 4.611 8.038 1.00 94.69 82 PHE A O 1
ATOM 683 N N . CYS A 1 83 ? -8.924 2.509 7.682 1.00 95.88 83 CYS A N 1
ATOM 684 C CA . CYS A 1 83 ? -7.519 2.754 7.960 1.00 95.88 83 CYS A CA 1
ATOM 685 C C . CYS A 1 83 ? -6.775 2.934 6.631 1.00 95.88 83 CYS A C 1
ATOM 687 O O . CYS A 1 83 ? -6.755 2.035 5.788 1.00 95.88 83 CYS A O 1
ATOM 689 N N . GLU A 1 84 ? -6.131 4.083 6.456 1.00 96.31 84 GLU A N 1
ATOM 690 C CA . GLU A 1 84 ? -5.318 4.402 5.286 1.00 96.31 84 GLU A CA 1
ATOM 691 C C . GLU A 1 84 ? -3.827 4.239 5.608 1.00 96.31 84 GLU A C 1
ATOM 693 O O . GLU A 1 84 ? -3.360 4.590 6.702 1.00 96.31 84 GLU A O 1
ATOM 698 N N . LYS A 1 85 ? -3.074 3.726 4.631 1.00 94.94 85 LYS A N 1
ATOM 699 C CA . LYS A 1 85 ? -1.609 3.749 4.585 1.00 94.94 85 LYS A CA 1
ATOM 700 C C . LYS A 1 85 ? -1.171 4.383 3.267 1.00 94.94 85 LYS A C 1
ATOM 702 O O . LYS A 1 85 ? -1.486 3.867 2.198 1.00 94.94 85 LYS A O 1
ATOM 707 N N . VAL A 1 86 ? -0.411 5.468 3.350 1.00 94.25 86 VAL A N 1
ATOM 708 C CA . VAL A 1 86 ? 0.199 6.145 2.203 1.00 94.25 86 VAL A CA 1
ATOM 709 C C . VAL A 1 86 ? 1.697 5.919 2.254 1.00 94.25 86 VAL A C 1
ATOM 711 O O . VAL A 1 86 ? 2.339 6.227 3.258 1.00 94.25 86 VAL A O 1
ATOM 714 N N . VAL A 1 87 ? 2.255 5.379 1.179 1.00 92.69 87 VAL A N 1
ATOM 715 C CA . VAL A 1 87 ? 3.684 5.095 1.066 1.00 92.69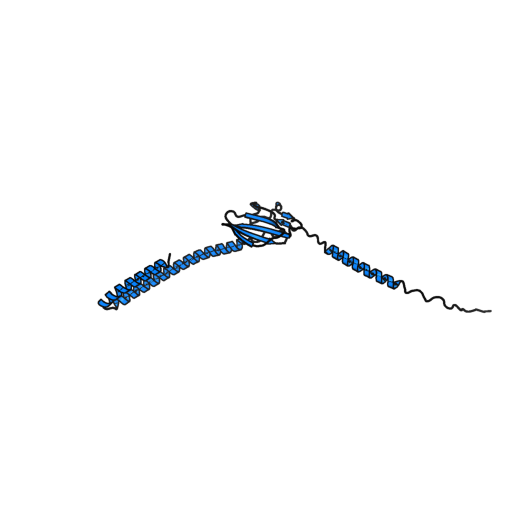 87 VAL A CA 1
ATOM 716 C C . VAL A 1 87 ? 4.280 5.955 -0.032 1.00 92.69 87 VAL A C 1
ATOM 718 O O . VAL A 1 87 ? 3.809 5.924 -1.167 1.00 92.69 87 VAL A O 1
ATOM 721 N N . TYR A 1 88 ? 5.317 6.704 0.319 1.00 91.38 88 TYR A N 1
ATOM 722 C CA . TYR A 1 88 ? 6.119 7.511 -0.586 1.00 91.38 88 TYR A CA 1
ATOM 723 C C . TYR A 1 88 ? 7.444 6.782 -0.808 1.00 91.38 88 TYR A C 1
ATOM 725 O O . TYR A 1 88 ? 8.223 6.623 0.131 1.00 91.38 88 TYR A O 1
ATOM 733 N N . PHE A 1 89 ? 7.698 6.331 -2.033 1.00 90.06 89 PHE A N 1
ATOM 734 C CA . PHE A 1 89 ? 8.980 5.773 -2.463 1.00 90.06 89 PHE A CA 1
ATOM 735 C C . PHE A 1 89 ? 9.678 6.759 -3.395 1.00 90.06 89 PHE A C 1
ATOM 737 O O . PHE A 1 89 ? 9.052 7.248 -4.328 1.00 90.06 89 PHE A O 1
ATOM 744 N N . GLY A 1 90 ? 10.959 7.051 -3.171 1.00 87.12 90 GLY A N 1
ATOM 745 C CA . GLY A 1 90 ? 11.716 7.973 -4.024 1.00 87.12 90 GLY A CA 1
ATOM 746 C C . GLY A 1 90 ? 12.890 8.614 -3.292 1.00 87.12 90 GLY A C 1
ATOM 747 O O . GLY A 1 90 ? 13.671 7.928 -2.633 1.00 87.12 90 GLY A O 1
ATOM 748 N N . VAL A 1 91 ? 13.020 9.941 -3.387 1.00 79.50 91 VAL A N 1
ATOM 749 C CA . VAL A 1 91 ? 14.161 10.684 -2.807 1.00 79.50 91 VAL A CA 1
ATOM 750 C C . VAL A 1 91 ? 14.192 10.584 -1.277 1.00 79.50 91 VAL A C 1
ATOM 752 O O . VAL A 1 91 ? 15.261 10.535 -0.667 1.00 79.50 91 VAL A O 1
ATOM 755 N N . LYS A 1 92 ? 13.016 10.537 -0.644 1.00 82.88 92 LYS A N 1
ATOM 756 C CA . LYS A 1 92 ? 12.862 10.241 0.781 1.00 82.88 92 LYS A CA 1
ATOM 757 C C . LYS A 1 92 ? 11.721 9.259 0.961 1.00 82.88 92 LYS A C 1
ATOM 759 O O . LYS A 1 92 ? 10.564 9.627 0.790 1.00 82.88 92 LYS A O 1
ATOM 764 N N . ASN A 1 93 ? 12.066 8.036 1.345 1.00 87.62 93 ASN A N 1
ATOM 765 C CA . ASN A 1 93 ? 11.062 7.042 1.681 1.00 87.62 93 ASN A CA 1
ATOM 766 C C . ASN A 1 93 ? 10.352 7.453 2.973 1.00 87.62 93 ASN A C 1
ATOM 768 O O . ASN A 1 93 ? 11.005 7.672 3.999 1.00 87.62 93 ASN A O 1
ATOM 772 N N . SER A 1 94 ? 9.030 7.564 2.919 1.00 91.12 94 SER A N 1
ATOM 773 C CA . SER A 1 94 ? 8.210 7.856 4.089 1.00 91.12 94 SER A CA 1
ATOM 774 C C . SER A 1 94 ? 6.874 7.128 4.031 1.00 91.12 94 SER A C 1
ATOM 776 O O . SER A 1 94 ? 6.362 6.791 2.962 1.00 91.12 94 SER A O 1
ATOM 778 N N . VAL A 1 95 ? 6.299 6.879 5.202 1.00 92.62 95 VAL A N 1
ATOM 779 C CA . VAL A 1 95 ? 4.963 6.305 5.342 1.00 92.62 95 VAL A CA 1
ATOM 780 C C . VAL A 1 95 ? 4.105 7.242 6.181 1.00 92.62 95 VAL A C 1
ATOM 782 O O . VAL A 1 95 ? 4.566 7.849 7.147 1.00 92.62 95 VAL A O 1
ATOM 785 N N . THR A 1 96 ? 2.843 7.374 5.793 1.00 94.81 96 THR A N 1
ATOM 786 C CA . THR A 1 96 ? 1.799 8.026 6.581 1.00 94.81 96 THR A CA 1
ATOM 787 C C . THR A 1 96 ? 0.683 7.023 6.824 1.00 94.81 96 THR A C 1
ATOM 789 O O . THR A 1 96 ? 0.290 6.289 5.920 1.00 94.81 96 THR A O 1
ATOM 792 N N . ARG A 1 97 ? 0.171 6.981 8.048 1.00 95.69 97 ARG A N 1
ATOM 793 C CA . ARG A 1 97 ? -0.961 6.144 8.451 1.00 95.69 97 ARG A CA 1
ATOM 794 C C . ARG A 1 97 ? -2.005 7.028 9.108 1.00 95.69 97 ARG A C 1
ATOM 796 O O . ARG A 1 97 ? -1.620 7.927 9.849 1.00 95.69 97 ARG A O 1
ATOM 803 N N . ARG A 1 98 ? -3.292 6.812 8.831 1.00 96.25 98 ARG A N 1
ATOM 804 C CA . ARG A 1 98 ? -4.385 7.587 9.442 1.00 96.25 98 ARG A CA 1
ATOM 805 C C . ARG A 1 98 ? -5.740 6.891 9.328 1.00 96.25 98 ARG A C 1
ATOM 807 O O . ARG A 1 98 ? -5.902 5.969 8.532 1.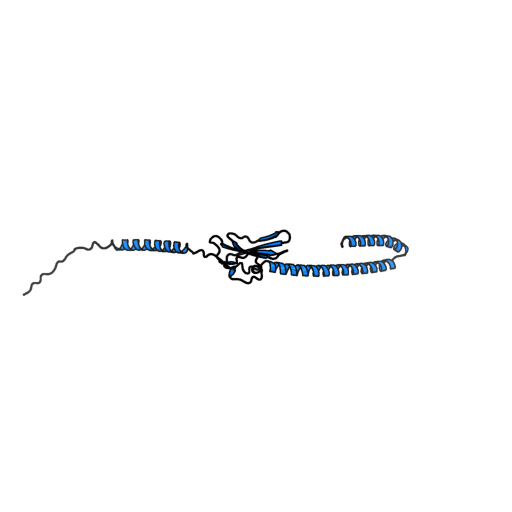00 96.25 98 ARG A O 1
ATOM 814 N N . CYS A 1 99 ? -6.701 7.380 10.102 1.00 96.62 99 CYS A N 1
ATOM 815 C CA . CYS A 1 99 ? -8.126 7.161 9.874 1.00 96.62 99 CYS A CA 1
ATOM 816 C C . CYS A 1 99 ? -8.592 7.955 8.640 1.00 96.62 99 CYS A C 1
ATOM 818 O O . CYS A 1 99 ? -8.048 9.024 8.351 1.00 96.62 99 CYS A O 1
ATOM 820 N N . ALA A 1 100 ? -9.577 7.437 7.909 1.00 95.50 100 ALA A N 1
ATOM 821 C CA . ALA A 1 100 ? -10.154 8.105 6.748 1.00 95.50 100 ALA A CA 1
ATOM 822 C C . ALA A 1 100 ? -11.664 7.836 6.624 1.00 95.50 100 ALA A C 1
ATOM 824 O O . ALA A 1 100 ? -12.138 6.721 6.844 1.00 95.50 100 ALA A O 1
ATOM 825 N N . GLU A 1 101 ? -12.423 8.864 6.233 1.00 94.38 101 GLU A N 1
ATOM 826 C CA . GLU A 1 101 ? -13.862 8.756 5.924 1.00 94.38 101 GLU A CA 1
ATOM 827 C C . GLU A 1 101 ? -14.108 8.048 4.589 1.00 94.38 101 GLU A C 1
ATOM 829 O O . GLU A 1 101 ? -15.054 7.279 4.432 1.00 94.38 101 GLU A O 1
ATOM 834 N N . SER A 1 102 ? -13.225 8.294 3.625 1.00 93.31 102 SER A N 1
ATOM 835 C CA . SER A 1 102 ? -13.218 7.645 2.321 1.00 93.31 102 SER A CA 1
ATOM 836 C C . SER A 1 102 ? -11.781 7.359 1.921 1.00 93.31 102 SER A C 1
ATOM 838 O O . SER A 1 102 ? -10.874 8.130 2.233 1.00 93.31 102 SER A O 1
ATOM 840 N N . CYS A 1 103 ? -11.567 6.234 1.253 1.00 92.69 103 CYS A N 1
ATOM 841 C CA . CYS A 1 103 ? -10.239 5.809 0.850 1.00 92.69 103 CYS A CA 1
ATOM 842 C C . CYS A 1 103 ? -10.333 5.117 -0.510 1.00 92.69 103 CYS A C 1
ATOM 844 O O . CYS A 1 103 ? -11.224 4.300 -0.740 1.00 92.69 103 CYS A O 1
ATOM 846 N N . THR A 1 104 ? -9.451 5.494 -1.434 1.00 93.94 104 THR A N 1
ATOM 847 C CA . THR A 1 104 ? -9.343 4.883 -2.764 1.00 93.94 104 THR A CA 1
ATOM 848 C C . THR A 1 104 ? -7.936 4.341 -2.916 1.00 93.94 104 THR A C 1
ATOM 850 O O . THR A 1 104 ? -6.972 5.074 -2.707 1.00 93.94 104 THR A O 1
ATOM 853 N N . GLU A 1 105 ? -7.818 3.073 -3.290 1.00 93.50 105 GLU A N 1
ATOM 854 C CA . GLU A 1 105 ? -6.517 2.474 -3.564 1.00 93.50 105 GLU A CA 1
ATOM 855 C C . GLU A 1 105 ? -6.016 2.910 -4.935 1.00 93.50 105 GLU A C 1
ATOM 857 O O . GLU A 1 105 ? -6.708 2.761 -5.946 1.00 93.50 105 GLU A O 1
ATOM 862 N N . TYR A 1 106 ? -4.809 3.461 -4.974 1.00 92.31 106 TYR A N 1
ATOM 863 C CA . TYR A 1 106 ? -4.156 3.831 -6.221 1.00 92.31 106 TYR A CA 1
ATOM 864 C C . TYR A 1 106 ? -2.647 3.943 -6.042 1.00 92.31 106 TYR A C 1
ATOM 866 O O . TYR A 1 106 ? -2.133 4.189 -4.950 1.00 92.31 106 TYR A O 1
ATOM 874 N N . THR A 1 107 ? -1.942 3.843 -7.164 1.00 93.00 107 THR A N 1
ATOM 875 C CA . THR A 1 107 ? -0.529 4.195 -7.274 1.00 93.00 107 THR A CA 1
ATOM 876 C C . THR A 1 107 ? -0.403 5.320 -8.289 1.00 93.00 107 THR A C 1
ATOM 878 O O . THR A 1 107 ? -0.924 5.215 -9.399 1.00 93.00 107 THR A O 1
ATOM 881 N N . LYS A 1 108 ? 0.282 6.401 -7.918 1.00 93.38 108 LYS A N 1
ATOM 882 C CA . LYS A 1 108 ? 0.627 7.496 -8.829 1.00 93.38 108 LYS A CA 1
ATOM 883 C C . LYS A 1 108 ? 2.129 7.741 -8.823 1.00 93.38 108 LYS A C 1
ATOM 885 O O . LYS A 1 108 ? 2.789 7.539 -7.808 1.00 93.38 108 LYS A O 1
ATOM 890 N N . ILE A 1 109 ? 2.644 8.188 -9.960 1.00 92.44 109 ILE A N 1
ATOM 891 C CA . ILE A 1 109 ? 4.033 8.621 -10.114 1.00 92.44 109 ILE A CA 1
ATOM 892 C C . ILE A 1 109 ? 4.005 10.143 -10.216 1.00 92.44 109 ILE A C 1
ATOM 894 O O . ILE A 1 109 ? 3.309 10.688 -11.072 1.00 92.44 109 ILE A O 1
ATOM 898 N N . GLU A 1 110 ? 4.711 10.819 -9.318 1.00 91.69 110 GLU A N 1
ATOM 899 C CA . GLU A 1 110 ? 4.786 12.275 -9.243 1.00 91.69 110 GLU A CA 1
ATOM 900 C C . GLU A 1 110 ? 6.256 12.685 -9.154 1.00 91.69 110 GLU A C 1
ATOM 902 O O . GLU A 1 110 ? 6.934 12.383 -8.170 1.00 91.69 110 GLU A O 1
ATOM 907 N N . GLU A 1 111 ? 6.742 13.334 -10.216 1.00 90.06 111 GLU A N 1
ATOM 908 C CA . GLU A 1 111 ? 8.167 13.619 -10.426 1.00 90.06 111 GLU A CA 1
ATOM 909 C C . GLU A 1 111 ? 8.998 12.321 -10.372 1.00 90.06 111 GLU A C 1
ATOM 911 O O . GLU A 1 111 ? 8.828 11.456 -11.232 1.00 90.06 111 GLU A O 1
ATOM 916 N N . ASP A 1 112 ? 9.833 12.168 -9.343 1.00 88.44 112 ASP A N 1
ATOM 917 C CA . ASP A 1 112 ? 10.681 10.999 -9.078 1.00 88.44 112 ASP A CA 1
ATOM 918 C C . ASP A 1 112 ? 10.174 10.151 -7.895 1.00 88.44 112 ASP A C 1
ATOM 920 O O . ASP A 1 112 ? 10.913 9.329 -7.347 1.00 88.44 112 ASP A O 1
ATOM 924 N N . ASN A 1 113 ? 8.927 10.365 -7.458 1.00 87.75 113 ASN A N 1
ATOM 925 C CA . ASN A 1 113 ? 8.331 9.637 -6.343 1.00 87.75 113 ASN A CA 1
ATOM 926 C C . ASN A 1 113 ? 7.160 8.757 -6.801 1.00 87.75 113 ASN A C 1
ATOM 928 O O . ASN A 1 113 ? 6.281 9.183 -7.550 1.00 87.75 113 ASN A O 1
ATOM 932 N N . VAL A 1 114 ? 7.114 7.530 -6.290 1.00 91.50 114 VAL A N 1
ATOM 933 C CA . VAL A 1 114 ? 5.976 6.616 -6.401 1.00 91.50 114 VAL A CA 1
ATOM 934 C C . VAL A 1 114 ? 5.165 6.720 -5.115 1.00 91.50 114 VAL A C 1
ATOM 936 O O . VAL A 1 114 ? 5.658 6.428 -4.027 1.00 91.50 114 VAL A O 1
ATOM 939 N N . ILE A 1 115 ? 3.911 7.145 -5.236 1.00 92.94 115 ILE A N 1
ATOM 940 C CA . ILE A 1 115 ? 2.988 7.316 -4.113 1.00 92.94 115 ILE A CA 1
ATOM 941 C C . ILE A 1 115 ? 1.921 6.236 -4.217 1.00 92.94 115 ILE A C 1
ATOM 943 O O . ILE A 1 115 ? 1.182 6.189 -5.202 1.00 92.94 115 ILE A O 1
ATOM 947 N N . THR A 1 116 ? 1.827 5.380 -3.202 1.00 94.00 116 THR A N 1
ATOM 948 C CA . THR A 1 116 ? 0.832 4.302 -3.141 1.00 94.00 116 THR A CA 1
ATOM 949 C C . THR A 1 116 ? -0.102 4.499 -1.957 1.00 94.00 116 THR A C 1
ATOM 951 O O . THR A 1 116 ? 0.357 4.642 -0.825 1.00 94.00 116 THR A O 1
ATOM 954 N N . HIS A 1 117 ? -1.404 4.494 -2.226 1.00 94.56 117 HIS A N 1
ATOM 955 C CA . HIS A 1 117 ? -2.472 4.540 -1.234 1.00 94.56 117 HIS A CA 1
ATOM 956 C C . HIS A 1 117 ? -3.069 3.147 -1.065 1.00 94.56 117 HIS A C 1
ATOM 958 O O . HIS A 1 117 ? -3.478 2.520 -2.043 1.00 94.56 117 HIS A O 1
ATOM 964 N N . HIS A 1 118 ? -3.142 2.694 0.180 1.00 94.69 118 HIS A N 1
ATOM 965 C CA . HIS A 1 118 ? -3.771 1.441 0.566 1.00 94.69 118 HIS A CA 1
ATOM 966 C C . HIS A 1 118 ? -4.855 1.683 1.609 1.00 94.69 118 HIS A C 1
ATOM 968 O O . HIS A 1 118 ? -4.679 2.508 2.513 1.00 94.69 118 HIS A O 1
ATOM 974 N N . CYS A 1 119 ? -5.944 0.928 1.503 1.00 94.19 119 CYS A N 1
ATOM 975 C CA . CYS A 1 119 ? -7.154 1.145 2.278 1.00 94.19 119 CYS A CA 1
ATOM 976 C C . CYS A 1 119 ? -7.660 -0.174 2.848 1.00 94.19 119 CYS A C 1
ATOM 978 O O . CYS A 1 119 ? -7.717 -1.186 2.158 1.00 94.19 119 CYS A O 1
ATOM 980 N N . CYS A 1 120 ? -8.099 -0.172 4.098 1.00 93.56 120 CYS A N 1
ATOM 981 C CA . CYS A 1 120 ? -8.703 -1.353 4.701 1.00 93.56 120 CYS A CA 1
ATOM 982 C C . CYS A 1 120 ? -9.671 -0.950 5.819 1.00 93.56 120 CYS A C 1
ATOM 984 O O . CYS A 1 120 ? -9.598 0.159 6.337 1.00 93.56 120 CYS A O 1
ATOM 986 N N . THR A 1 121 ? -10.611 -1.827 6.168 1.00 92.25 121 THR A N 1
ATOM 987 C CA . THR A 1 121 ? -11.713 -1.522 7.108 1.00 92.25 121 THR A CA 1
ATOM 988 C C . THR A 1 121 ? -11.618 -2.278 8.434 1.00 92.25 121 THR A C 1
ATOM 990 O O . THR A 1 121 ? -12.479 -2.132 9.296 1.00 92.25 121 THR A O 1
ATOM 993 N N . SER A 1 122 ? -10.613 -3.142 8.592 1.00 91.50 122 SER A N 1
ATOM 994 C CA . SER A 1 122 ? -10.422 -3.945 9.805 1.00 91.50 122 SER A CA 1
ATOM 995 C C . SER A 1 122 ? -9.574 -3.195 10.832 1.00 91.50 122 SER A C 1
ATOM 997 O O . SER A 1 122 ? -8.768 -2.344 10.470 1.00 91.50 122 SER A O 1
ATOM 999 N N . GLU A 1 123 ? -9.701 -3.526 12.114 1.00 92.81 123 GLU A N 1
ATOM 1000 C CA . GLU A 1 123 ? -8.862 -2.913 13.149 1.00 92.81 123 GLU A CA 1
ATOM 1001 C C . GLU A 1 123 ? -7.373 -3.105 12.844 1.00 92.81 123 GLU A C 1
ATOM 1003 O O . GLU A 1 123 ? -6.924 -4.201 12.495 1.00 92.81 123 GLU A O 1
ATOM 1008 N N . ARG A 1 124 ? -6.608 -2.017 12.978 1.00 93.38 124 ARG A N 1
ATOM 1009 C CA . ARG A 1 124 ? -5.143 -1.973 12.874 1.00 93.38 124 ARG A CA 1
ATOM 1010 C C . ARG A 1 124 ? -4.602 -2.490 11.538 1.00 93.38 124 ARG A C 1
ATOM 1012 O O . ARG A 1 124 ? -3.411 -2.759 11.406 1.00 93.38 124 ARG A O 1
ATOM 1019 N N . CYS A 1 125 ? -5.451 -2.603 10.519 1.00 92.62 125 CYS A N 1
ATOM 1020 C CA . CYS A 1 125 ? -5.094 -3.237 9.254 1.00 92.62 125 CYS A CA 1
ATOM 1021 C C . CYS A 1 125 ? -4.044 -2.447 8.462 1.00 92.62 125 CYS A C 1
ATOM 1023 O O . CYS A 1 125 ? -3.316 -3.034 7.665 1.00 92.62 125 CYS A O 1
ATOM 1025 N N . ASN A 1 126 ? -3.894 -1.143 8.729 1.00 93.75 126 ASN A N 1
ATOM 1026 C CA . ASN A 1 126 ? -2.854 -0.307 8.133 1.00 93.75 126 ASN A CA 1
ATOM 1027 C C . ASN A 1 126 ? -1.446 -0.528 8.727 1.00 93.75 126 ASN A C 1
ATOM 1029 O O . ASN A 1 126 ? -0.513 0.172 8.339 1.00 93.75 126 ASN A O 1
ATOM 1033 N N . GLU A 1 127 ? -1.253 -1.508 9.619 1.00 90.06 127 GLU A N 1
ATOM 1034 C CA . GLU A 1 127 ? 0.059 -1.934 10.130 1.00 90.06 127 GLU A CA 1
ATOM 1035 C C . GLU A 1 127 ? 0.951 -2.484 9.007 1.00 90.06 127 GLU A C 1
ATOM 1037 O O . GLU A 1 127 ? 1.954 -1.869 8.629 1.00 90.06 127 GLU A O 1
ATOM 1042 N N . ASN A 1 128 ? 0.522 -3.623 8.453 1.00 72.00 128 ASN A N 1
ATOM 1043 C CA . ASN A 1 128 ? 1.282 -4.510 7.573 1.00 72.00 128 ASN A CA 1
ATOM 1044 C C . ASN A 1 128 ? 0.559 -4.726 6.250 1.00 72.00 128 ASN A C 1
ATOM 1046 O O . ASN A 1 128 ? 0.596 -5.825 5.700 1.00 72.00 128 ASN A O 1
ATOM 1050 N N . ILE A 1 129 ? -0.106 -3.697 5.721 1.00 64.75 129 ILE A N 1
ATOM 1051 C CA . ILE A 1 129 ? -0.432 -3.755 4.300 1.00 64.75 129 ILE A CA 1
ATOM 1052 C C . ILE A 1 129 ? 0.917 -3.828 3.602 1.00 64.75 129 ILE A C 1
ATOM 1054 O O . ILE A 1 129 ? 1.697 -2.867 3.687 1.00 64.75 129 ILE A O 1
ATOM 1058 N N . GLU A 1 130 ? 1.216 -5.007 3.049 1.00 63.12 130 GLU A N 1
ATOM 1059 C CA . GLU A 1 130 ? 2.384 -5.238 2.219 1.00 63.12 130 GLU A CA 1
ATOM 1060 C C . GLU A 1 130 ? 2.330 -4.156 1.159 1.00 63.12 130 GLU A C 1
ATOM 1062 O O . GLU A 1 130 ? 1.493 -4.166 0.256 1.00 63.12 130 GLU A O 1
ATOM 1067 N N . SER A 1 131 ? 3.175 -3.146 1.351 1.00 52.75 131 SER A N 1
ATOM 1068 C CA . SER A 1 131 ? 3.345 -2.130 0.346 1.00 52.75 131 SER A CA 1
ATOM 1069 C C . SER A 1 131 ? 3.810 -2.867 -0.897 1.00 52.75 131 SER A C 1
ATOM 1071 O O . SER A 1 131 ? 4.542 -3.860 -0.817 1.00 52.75 131 SER A O 1
ATOM 1073 N N . SER A 1 132 ? 3.432 -2.365 -2.060 1.00 49.75 132 SER A N 1
ATOM 1074 C CA . SER A 1 132 ? 3.899 -2.836 -3.364 1.00 49.75 132 SER A CA 1
ATOM 1075 C C . SER A 1 132 ? 5.440 -2.903 -3.498 1.00 49.75 132 SER A C 1
ATOM 1077 O O . SER A 1 132 ? 5.944 -3.262 -4.551 1.00 49.75 132 SER A O 1
ATOM 1079 N N . SER A 1 133 ? 6.215 -2.638 -2.443 1.00 47.69 133 SER A N 1
ATOM 1080 C CA . SER A 1 133 ? 7.637 -2.950 -2.296 1.00 47.69 133 SER A CA 1
ATOM 1081 C C . SER A 1 133 ? 8.002 -4.429 -2.508 1.00 47.69 133 SER A C 1
ATOM 1083 O O . SER A 1 133 ? 9.112 -4.697 -2.963 1.00 47.69 133 SER A O 1
ATOM 1085 N N . GLN A 1 134 ? 7.100 -5.402 -2.301 1.00 48.00 134 GLN A N 1
ATOM 1086 C CA . GLN A 1 134 ? 7.330 -6.780 -2.789 1.00 48.00 134 GLN A CA 1
ATOM 1087 C C . GLN A 1 134 ? 7.114 -6.919 -4.309 1.00 48.00 134 GLN A C 1
ATOM 1089 O O . GLN A 1 134 ? 7.741 -7.762 -4.952 1.00 48.00 134 GLN A O 1
ATOM 1094 N N . ILE A 1 135 ? 6.291 -6.058 -4.914 1.00 50.25 135 ILE A N 1
ATOM 1095 C CA . ILE A 1 135 ? 6.169 -5.939 -6.375 1.00 50.25 135 ILE A CA 1
ATOM 1096 C C . ILE A 1 135 ? 7.416 -5.226 -6.942 1.00 50.25 135 ILE A C 1
ATOM 1098 O O . ILE A 1 135 ? 7.885 -5.593 -8.018 1.00 50.25 135 ILE A O 1
ATOM 1102 N N . GLU A 1 136 ? 8.035 -4.307 -6.190 1.00 48.91 136 GLU A N 1
ATOM 1103 C CA . GLU A 1 136 ? 9.278 -3.626 -6.582 1.00 48.91 136 GLU A CA 1
ATOM 1104 C C . GLU A 1 136 ? 10.569 -4.420 -6.337 1.00 48.91 136 GLU A C 1
ATOM 1106 O O . GLU A 1 136 ? 11.496 -4.331 -7.138 1.00 48.91 136 GLU A O 1
ATOM 1111 N N . GLN A 1 137 ? 10.658 -5.272 -5.311 1.00 47.41 137 GLN A N 1
ATOM 1112 C CA . GLN A 1 137 ? 11.783 -6.215 -5.208 1.00 47.41 137 GLN A CA 1
ATOM 1113 C C . GLN A 1 137 ? 11.727 -7.285 -6.306 1.00 47.41 137 GLN A C 1
ATOM 1115 O O . GLN A 1 137 ? 12.773 -7.729 -6.785 1.00 47.41 137 GLN A O 1
ATOM 1120 N N . LYS A 1 138 ? 10.524 -7.636 -6.780 1.00 43.97 138 LYS A N 1
ATOM 1121 C CA . LYS A 1 138 ? 10.349 -8.453 -7.984 1.00 43.97 138 LYS A CA 1
ATOM 1122 C C . LYS A 1 138 ? 10.765 -7.684 -9.244 1.00 43.97 138 LYS A C 1
ATOM 1124 O O . LYS A 1 138 ? 11.533 -8.215 -10.036 1.00 43.97 138 LYS A O 1
ATOM 1129 N N . SER A 1 139 ? 10.398 -6.407 -9.377 1.00 46.84 139 SER A N 1
ATOM 1130 C CA . SER A 1 139 ? 10.783 -5.595 -10.541 1.00 46.84 139 SER A CA 1
ATOM 1131 C C . SER A 1 139 ? 12.267 -5.170 -10.557 1.00 46.84 139 SER A C 1
ATOM 1133 O O . SER A 1 139 ? 12.847 -5.017 -11.632 1.00 46.84 139 SER A O 1
ATOM 1135 N N . GLN A 1 140 ? 12.942 -5.052 -9.406 1.00 46.81 140 GLN A N 1
ATOM 1136 C CA . GLN A 1 140 ? 14.399 -4.854 -9.328 1.00 46.81 140 GLN A CA 1
ATOM 1137 C C . GLN A 1 140 ? 15.187 -6.147 -9.591 1.00 46.81 140 GLN A C 1
ATOM 1139 O O . GLN A 1 140 ? 16.239 -6.093 -10.236 1.00 46.81 140 GLN A O 1
ATOM 1144 N N . ALA A 1 141 ? 14.680 -7.311 -9.167 1.00 48.12 141 ALA A N 1
ATOM 1145 C CA . ALA A 1 141 ? 15.225 -8.603 -9.586 1.00 48.12 141 ALA A CA 1
ATOM 1146 C C . ALA A 1 141 ? 15.061 -8.809 -11.104 1.00 48.12 141 ALA A C 1
ATOM 1148 O O . ALA A 1 141 ? 16.021 -9.202 -11.771 1.00 48.12 141 ALA A O 1
ATOM 1149 N N . ASP A 1 142 ? 13.910 -8.427 -11.665 1.00 43.97 142 ASP A N 1
ATOM 1150 C CA . ASP A 1 142 ? 13.649 -8.469 -13.107 1.00 43.97 142 ASP A CA 1
ATOM 1151 C C . ASP A 1 142 ? 14.526 -7.467 -13.889 1.00 43.97 142 ASP A C 1
ATOM 1153 O O . ASP A 1 142 ? 14.996 -7.779 -14.985 1.00 43.97 142 ASP A O 1
ATOM 1157 N N . ASN A 1 143 ? 14.857 -6.301 -13.319 1.00 46.72 143 ASN A N 1
ATOM 1158 C CA . ASN A 1 143 ? 15.786 -5.341 -13.932 1.00 46.72 143 ASN A CA 1
ATOM 1159 C C . ASN A 1 143 ? 17.249 -5.816 -13.919 1.00 46.72 143 ASN A C 1
ATOM 1161 O O . ASN A 1 143 ? 17.963 -5.627 -14.908 1.00 46.72 143 ASN A O 1
ATOM 1165 N N . LYS A 1 144 ? 17.703 -6.489 -12.853 1.00 53.03 144 LYS A N 1
ATOM 1166 C CA . LYS A 1 144 ? 19.040 -7.112 -12.818 1.00 53.03 144 LYS A CA 1
ATOM 1167 C C . LYS A 1 144 ? 19.124 -8.316 -13.764 1.00 53.03 144 LYS A C 1
ATOM 1169 O O . LYS A 1 144 ? 20.124 -8.511 -14.453 1.00 53.03 144 LYS A O 1
ATOM 1174 N N . GLN A 1 145 ? 18.041 -9.083 -13.875 1.00 56.75 145 GLN A N 1
ATOM 1175 C CA . GLN A 1 145 ? 17.925 -10.169 -14.846 1.00 56.75 145 GLN A CA 1
ATOM 1176 C 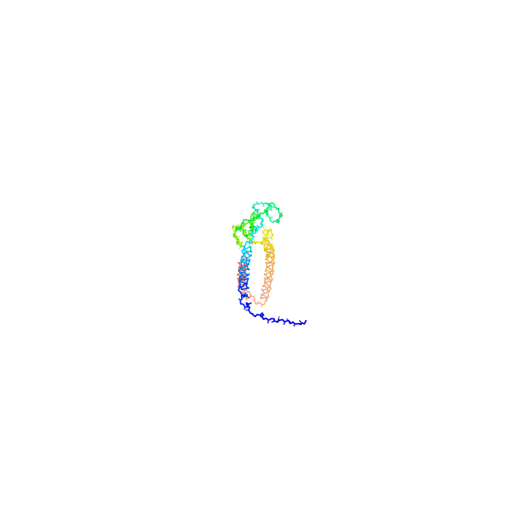C . GLN A 1 145 ? 17.885 -9.642 -16.292 1.00 56.75 145 GLN A C 1
ATOM 1178 O O . GLN A 1 145 ? 18.479 -10.251 -17.180 1.00 56.75 145 GLN A O 1
ATOM 1183 N N . SER A 1 146 ? 17.269 -8.480 -16.528 1.00 60.34 146 SER A N 1
ATOM 1184 C CA . SER A 1 146 ? 17.248 -7.794 -17.825 1.00 60.34 146 SER A CA 1
ATOM 1185 C C . SER A 1 146 ? 18.638 -7.302 -18.255 1.00 60.34 146 SER A C 1
ATOM 1187 O O . SER A 1 146 ? 19.019 -7.494 -19.412 1.00 60.34 146 SER A O 1
ATOM 1189 N N . SER A 1 147 ? 19.455 -6.758 -17.339 1.00 68.62 147 SER A N 1
ATOM 1190 C CA . SER A 1 147 ? 20.832 -6.355 -17.676 1.00 68.62 147 SER A CA 1
ATOM 1191 C C . SER A 1 147 ? 21.726 -7.549 -18.014 1.00 68.62 147 SER A C 1
ATOM 1193 O O . SER A 1 147 ? 22.479 -7.501 -18.990 1.00 68.62 147 SER A O 1
ATOM 1195 N N . ASP A 1 148 ? 21.605 -8.648 -17.262 1.00 73.19 148 ASP A N 1
ATOM 1196 C CA . ASP A 1 148 ? 22.357 -9.880 -17.526 1.00 73.19 148 ASP A CA 1
ATOM 1197 C C . ASP A 1 148 ? 21.913 -10.550 -18.832 1.00 73.19 148 ASP A C 1
ATOM 1199 O O . ASP A 1 148 ? 22.743 -11.068 -19.587 1.00 73.19 148 ASP A O 1
ATOM 1203 N N . LEU A 1 149 ? 20.614 -10.510 -19.144 1.00 75.44 149 LEU A N 1
ATOM 1204 C CA . LEU A 1 149 ? 20.080 -11.025 -20.401 1.00 75.44 149 LEU A CA 1
ATOM 1205 C C . LEU A 1 149 ? 20.533 -10.171 -21.590 1.00 75.44 149 LEU A C 1
ATOM 1207 O O . LEU A 1 149 ? 20.937 -10.729 -22.609 1.00 75.44 149 LEU A O 1
ATOM 1211 N N . LYS A 1 150 ? 20.547 -8.839 -21.456 1.00 75.06 150 LYS A N 1
ATOM 1212 C CA . LYS A 1 150 ? 21.046 -7.923 -22.491 1.00 75.06 150 LYS A CA 1
ATOM 1213 C C . LYS A 1 150 ? 22.537 -8.140 -22.764 1.00 75.06 150 LYS A C 1
ATOM 1215 O O . LYS A 1 150 ? 22.923 -8.273 -23.922 1.00 75.06 150 LYS A O 1
ATOM 1220 N N . SER A 1 151 ? 23.350 -8.289 -21.716 1.00 80.94 151 SER A N 1
ATOM 1221 C CA . SER A 1 151 ? 24.781 -8.610 -21.833 1.00 80.94 151 SER A CA 1
ATOM 1222 C C . SER A 1 151 ? 25.025 -9.964 -22.523 1.00 80.94 151 SER A C 1
ATOM 1224 O O . SER A 1 151 ? 25.854 -10.077 -23.436 1.00 80.94 151 SER A O 1
ATOM 1226 N N . LYS A 1 152 ? 24.248 -10.999 -22.168 1.00 85.25 152 LYS A N 1
ATOM 1227 C CA . LYS A 1 152 ? 24.304 -12.313 -22.836 1.00 85.25 152 LYS A CA 1
ATOM 1228 C C . LYS A 1 152 ? 23.865 -12.239 -24.299 1.00 85.25 152 LYS A C 1
ATOM 1230 O O . LYS A 1 152 ? 24.526 -12.832 -25.151 1.00 85.25 152 LYS A O 1
ATOM 1235 N N . LEU A 1 153 ? 22.805 -11.490 -24.601 1.00 83.31 153 LEU A N 1
ATOM 1236 C CA . LEU A 1 153 ? 22.293 -11.312 -25.960 1.00 83.31 153 LEU A CA 1
ATOM 1237 C C . LEU A 1 153 ? 23.295 -10.554 -26.842 1.00 83.31 153 LEU A C 1
ATOM 1239 O O . LEU A 1 153 ? 23.545 -10.958 -27.976 1.00 83.31 153 LEU A O 1
ATOM 1243 N N . GLU A 1 154 ? 23.931 -9.502 -26.322 1.00 81.88 154 GLU A N 1
ATOM 1244 C CA . GLU A 1 154 ? 25.001 -8.782 -27.022 1.00 81.88 154 GLU A CA 1
ATOM 1245 C C . GLU A 1 154 ? 26.217 -9.676 -27.277 1.00 81.88 154 GLU A C 1
ATOM 1247 O O . GLU A 1 154 ? 26.769 -9.675 -28.381 1.00 81.88 154 GLU A O 1
ATOM 1252 N N . THR A 1 155 ? 26.608 -10.490 -26.295 1.00 86.62 155 THR A N 1
ATOM 1253 C CA . THR A 1 155 ? 27.711 -11.451 -26.442 1.00 86.62 155 THR A CA 1
ATOM 1254 C C . THR A 1 155 ? 27.390 -12.504 -27.506 1.00 86.62 155 THR A C 1
ATOM 1256 O O . THR A 1 155 ? 28.220 -12.784 -28.376 1.00 86.62 155 THR A O 1
ATOM 1259 N N . GLN A 1 156 ? 26.167 -13.041 -27.506 1.00 90.25 156 GLN A N 1
ATOM 1260 C CA . GLN A 1 156 ? 25.705 -14.002 -28.508 1.00 90.25 156 GLN A CA 1
ATOM 1261 C C . GLN A 1 156 ? 25.652 -13.377 -29.909 1.00 90.25 156 GLN A C 1
ATOM 1263 O O . GLN A 1 156 ? 26.116 -13.989 -30.873 1.00 90.25 156 GLN A O 1
ATOM 1268 N N . ARG A 1 157 ? 25.167 -12.135 -30.027 1.00 82.38 157 ARG A N 1
ATOM 1269 C CA . ARG A 1 157 ? 25.107 -11.397 -31.296 1.00 82.38 157 ARG A CA 1
ATOM 1270 C C . ARG A 1 157 ? 26.506 -11.108 -31.849 1.00 82.38 157 ARG A C 1
ATOM 1272 O O . ARG A 1 157 ? 26.741 -11.321 -33.037 1.00 82.38 157 ARG A O 1
ATOM 1279 N N . LYS A 1 158 ? 27.463 -10.707 -31.000 1.00 85.00 158 LYS A N 1
ATOM 1280 C CA . LYS A 1 158 ? 28.879 -10.526 -31.383 1.00 85.00 158 LYS A CA 1
ATOM 1281 C C . LYS A 1 158 ? 29.521 -11.840 -31.834 1.00 85.00 158 LYS A C 1
ATOM 1283 O O . LYS A 1 158 ? 30.217 -11.865 -32.847 1.00 85.00 158 LYS A O 1
ATOM 1288 N N . SER A 1 159 ? 29.254 -12.937 -31.124 1.00 89.56 159 SER A N 1
ATOM 1289 C CA . SER A 1 159 ? 29.749 -14.270 -31.486 1.00 89.56 159 SER A CA 1
ATOM 1290 C C . SER A 1 159 ? 29.225 -14.731 -32.854 1.00 89.56 159 SER A C 1
ATOM 1292 O O . SER A 1 159 ? 30.014 -15.127 -33.713 1.00 89.56 159 SER A O 1
ATOM 1294 N N . GLN A 1 160 ? 27.918 -14.593 -33.109 1.00 88.06 160 GLN A N 1
ATOM 1295 C CA . GLN A 1 160 ? 27.322 -14.923 -34.409 1.00 88.06 160 GLN A CA 1
ATOM 1296 C C . GLN A 1 160 ? 27.874 -14.056 -35.542 1.00 88.06 160 GLN A C 1
ATOM 1298 O O . GLN A 1 160 ? 28.194 -14.578 -36.609 1.00 88.06 160 GLN A O 1
ATOM 1303 N N . LEU A 1 161 ? 28.055 -12.753 -35.306 1.00 84.75 161 LEU A N 1
ATOM 1304 C CA . LEU A 1 161 ? 28.629 -11.851 -36.301 1.00 84.75 161 LEU A CA 1
ATOM 1305 C C . LEU A 1 161 ? 30.056 -12.265 -36.688 1.00 84.75 161 LEU A C 1
ATOM 1307 O O . LEU A 1 161 ? 30.403 -12.254 -37.867 1.00 84.75 161 LEU A O 1
ATOM 1311 N N . ASN A 1 162 ? 30.875 -12.668 -35.714 1.00 87.25 162 ASN A N 1
ATOM 1312 C CA . ASN A 1 162 ? 32.229 -13.152 -35.978 1.00 87.25 162 ASN A CA 1
ATOM 1313 C C . ASN A 1 162 ? 32.226 -14.464 -36.770 1.00 87.25 162 ASN A C 1
ATOM 1315 O O . ASN A 1 162 ? 33.035 -14.618 -37.685 1.00 87.25 162 ASN A O 1
ATOM 1319 N N . LYS A 1 163 ? 31.290 -15.375 -36.477 1.00 90.81 163 LYS A N 1
ATOM 1320 C CA . LYS A 1 163 ? 31.124 -16.617 -37.242 1.00 90.81 163 LYS A CA 1
ATOM 1321 C C . LYS A 1 163 ? 30.757 -16.337 -38.704 1.00 90.81 163 LYS A C 1
ATOM 1323 O O . LYS A 1 163 ? 31.401 -16.872 -39.599 1.00 90.81 163 LYS A O 1
ATOM 1328 N N . ILE A 1 164 ? 29.802 -15.435 -38.945 1.00 84.69 164 ILE A N 1
ATOM 1329 C CA . ILE A 1 164 ? 29.399 -15.029 -40.302 1.00 84.69 164 ILE A CA 1
ATOM 1330 C C . ILE A 1 164 ? 30.570 -14.380 -41.052 1.00 84.69 164 ILE A C 1
ATOM 1332 O O . ILE A 1 164 ? 30.813 -14.697 -42.214 1.00 84.69 164 ILE A O 1
ATOM 1336 N N . LYS A 1 165 ? 31.335 -13.497 -40.393 1.00 82.94 165 LYS A N 1
ATOM 1337 C CA . LYS A 1 165 ? 32.535 -12.887 -40.992 1.00 82.94 165 LYS A CA 1
ATOM 1338 C C . LYS A 1 165 ? 33.563 -13.939 -41.410 1.00 82.94 165 LYS A C 1
ATOM 1340 O O . LYS A 1 165 ? 34.137 -13.820 -42.490 1.00 82.94 165 LYS A O 1
ATOM 1345 N N . HIS A 1 166 ? 33.776 -14.957 -40.578 1.00 89.88 166 HIS A N 1
ATOM 1346 C CA . HIS A 1 166 ? 34.686 -16.054 -40.887 1.00 89.88 166 HIS A CA 1
ATOM 1347 C C . HIS A 1 166 ? 34.199 -16.872 -42.093 1.00 89.88 166 HIS A C 1
ATOM 1349 O O . HIS A 1 166 ? 34.956 -17.061 -43.040 1.00 89.88 166 HIS A O 1
ATOM 1355 N N . GLU A 1 167 ? 32.934 -17.305 -42.104 1.00 89.06 167 GLU A N 1
ATOM 1356 C CA . GLU A 1 167 ? 32.350 -18.071 -43.218 1.00 89.06 167 GLU A CA 1
ATOM 1357 C C . GLU A 1 167 ? 32.410 -17.299 -44.547 1.00 89.06 167 GLU A C 1
ATOM 1359 O O . GLU A 1 167 ? 32.793 -17.861 -45.574 1.00 89.06 167 GLU A O 1
ATOM 1364 N N . LEU A 1 168 ? 32.123 -15.992 -44.531 1.00 82.94 168 LEU A N 1
ATOM 1365 C CA . LEU A 1 168 ? 32.250 -15.133 -45.713 1.00 82.94 168 LEU A CA 1
ATOM 1366 C C . LEU A 1 168 ? 33.696 -15.023 -46.214 1.00 82.94 168 LEU A C 1
ATOM 1368 O O . LEU A 1 168 ? 33.913 -15.001 -47.425 1.00 82.94 168 LEU A O 1
ATOM 1372 N N . SER A 1 169 ? 34.679 -14.973 -45.310 1.00 84.81 169 SER A N 1
ATOM 1373 C CA . SER A 1 169 ? 36.099 -14.979 -45.685 1.00 84.81 169 SER A CA 1
ATOM 1374 C C . SER A 1 169 ? 36.479 -16.283 -46.382 1.00 84.81 169 SER A C 1
ATOM 1376 O O . SER A 1 169 ? 37.091 -16.256 -47.447 1.00 84.81 169 SER A O 1
ATOM 1378 N N . THR A 1 170 ? 36.046 -17.423 -45.838 1.00 86.88 170 THR A N 1
ATOM 1379 C CA . THR A 1 170 ? 36.296 -18.739 -46.438 1.00 86.88 170 THR A CA 1
ATOM 1380 C C . THR A 1 170 ? 35.650 -18.861 -47.820 1.00 86.88 170 THR A C 1
ATOM 1382 O O . THR A 1 170 ? 36.295 -19.305 -48.766 1.00 86.88 170 THR A O 1
ATOM 1385 N N . ILE A 1 171 ? 34.401 -18.409 -47.983 1.00 80.56 171 ILE A N 1
ATOM 1386 C CA . ILE A 1 171 ? 33.731 -18.398 -49.295 1.00 80.56 171 ILE A CA 1
ATOM 1387 C C . ILE A 1 171 ? 34.497 -17.511 -50.284 1.00 80.56 171 ILE A C 1
ATOM 1389 O O . ILE A 1 171 ? 34.683 -17.904 -51.437 1.00 80.56 171 ILE A O 1
ATOM 1393 N N . LYS A 1 172 ? 34.982 -16.340 -49.845 1.00 81.75 172 LYS A N 1
ATOM 1394 C CA . LYS A 1 172 ? 35.783 -15.437 -50.684 1.00 81.75 172 LYS A CA 1
ATOM 1395 C C . LYS A 1 172 ? 37.052 -16.130 -51.192 1.00 81.75 172 LYS A C 1
ATOM 1397 O O . LYS A 1 172 ? 37.353 -16.023 -52.378 1.00 81.75 172 LYS A O 1
ATOM 1402 N N . GLU A 1 173 ? 37.759 -16.870 -50.342 1.00 84.75 173 GLU A N 1
ATOM 1403 C CA . GLU A 1 173 ? 38.965 -17.625 -50.718 1.00 84.75 173 GLU A CA 1
ATOM 1404 C C . GLU A 1 173 ? 38.671 -18.771 -51.699 1.00 84.75 173 GLU A C 1
ATOM 1406 O O . GLU A 1 173 ? 39.380 -18.941 -52.697 1.00 84.75 173 GLU A O 1
ATOM 1411 N N . VAL A 1 174 ? 37.588 -19.522 -51.474 1.00 82.25 174 VAL A N 1
ATOM 1412 C CA . VAL A 1 174 ? 37.186 -20.628 -52.358 1.00 82.25 174 VAL A CA 1
ATOM 1413 C C . VAL A 1 174 ? 36.793 -20.104 -53.739 1.00 82.25 174 VAL A C 1
ATOM 1415 O O . VAL A 1 174 ? 37.322 -20.569 -54.744 1.00 82.25 174 VAL A O 1
ATOM 1418 N N . VAL A 1 175 ? 35.944 -19.075 -53.808 1.00 77.31 175 VAL A N 1
ATOM 1419 C CA . VAL A 1 175 ? 35.509 -18.483 -55.086 1.00 77.31 175 VAL A CA 1
ATOM 1420 C C . VAL A 1 175 ? 36.691 -17.883 -55.852 1.00 77.31 175 VAL A C 1
ATOM 1422 O O . VAL A 1 175 ? 36.782 -18.006 -57.072 1.00 77.31 175 VAL A O 1
ATOM 1425 N N . GLN A 1 176 ? 37.630 -17.255 -55.143 1.00 75.69 176 GLN A N 1
ATOM 1426 C CA . GLN A 1 176 ? 38.829 -16.688 -55.754 1.00 75.69 176 GLN A CA 1
ATOM 1427 C C . GLN A 1 176 ? 39.793 -17.732 -56.320 1.00 75.69 176 GLN A C 1
ATOM 1429 O O . GLN A 1 176 ? 40.495 -17.423 -57.281 1.00 75.69 176 GLN A O 1
ATOM 1434 N N . SER A 1 177 ? 39.863 -18.922 -55.725 1.00 81.44 177 SER A N 1
ATOM 1435 C CA . SER A 1 177 ? 40.752 -19.991 -56.193 1.00 81.44 177 SER A CA 1
ATOM 1436 C C . SER A 1 177 ? 40.162 -20.801 -57.354 1.00 81.44 177 SER A C 1
ATOM 1438 O O . SER A 1 177 ? 40.918 -21.432 -58.086 1.00 81.44 177 SER A O 1
ATOM 1440 N N . SER A 1 178 ? 38.843 -20.735 -57.578 1.00 80.56 178 SER A N 1
ATOM 1441 C CA . SER A 1 178 ? 38.152 -21.459 -58.657 1.00 80.56 178 SER A CA 1
ATOM 1442 C C . SER A 1 178 ? 37.961 -20.679 -59.966 1.00 80.56 178 SER A C 1
ATOM 1444 O O . SER A 1 178 ? 37.491 -21.259 -60.942 1.00 80.56 178 SER A O 1
ATOM 1446 N N . LEU A 1 179 ? 38.268 -19.376 -60.007 1.00 78.25 179 LEU A N 1
ATOM 1447 C CA . LEU A 1 179 ? 37.987 -18.516 -61.167 1.00 78.25 179 LEU A CA 1
ATOM 1448 C C . LEU A 1 179 ? 39.238 -18.213 -62.011 1.00 78.25 179 LEU A C 1
ATOM 1450 O O . LEU A 1 179 ? 40.303 -17.949 -61.446 1.00 78.25 179 LEU A O 1
ATOM 1454 N N . PRO A 1 180 ? 39.111 -18.145 -63.353 1.00 81.94 180 PRO A N 1
ATOM 1455 C CA . PRO A 1 180 ? 40.147 -17.600 -64.228 1.00 81.94 180 PRO A CA 1
ATOM 1456 C C . PRO A 1 180 ? 40.524 -16.166 -63.825 1.00 81.94 180 PRO A C 1
ATOM 1458 O O . PRO A 1 180 ? 39.672 -15.380 -63.402 1.00 81.94 180 PRO A O 1
ATOM 1461 N N . GLU A 1 181 ? 41.798 -15.796 -63.974 1.00 76.50 181 GLU A N 1
ATOM 1462 C CA . GLU A 1 181 ? 42.348 -14.552 -63.409 1.00 76.50 181 GLU A CA 1
ATOM 1463 C C . GLU A 1 181 ? 41.616 -13.276 -63.878 1.00 76.50 181 GLU A C 1
ATOM 1465 O O . GLU A 1 181 ? 41.454 -12.319 -63.115 1.00 76.50 181 GLU A O 1
ATOM 1470 N N . GLU A 1 182 ? 41.108 -13.276 -65.110 1.00 78.50 182 GLU A N 1
ATOM 1471 C CA . GLU A 1 182 ? 40.385 -12.143 -65.688 1.00 78.50 182 GLU A CA 1
ATOM 1472 C C . GLU A 1 182 ? 38.974 -11.958 -65.093 1.00 78.50 182 GLU A C 1
ATOM 1474 O O . GLU A 1 182 ? 38.542 -10.829 -64.835 1.00 78.50 182 GLU A O 1
ATOM 1479 N N . GLU A 1 183 ? 38.272 -13.052 -64.783 1.00 76.56 183 GLU A N 1
ATOM 1480 C CA . GLU A 1 183 ? 36.976 -13.010 -64.092 1.00 76.56 183 GLU A CA 1
ATOM 1481 C C . GLU A 1 183 ? 37.145 -12.676 -62.608 1.00 76.56 183 GLU A C 1
ATOM 1483 O O . GLU A 1 183 ? 36.355 -11.908 -62.050 1.00 76.56 183 GLU A O 1
ATOM 1488 N N . ARG A 1 184 ? 38.234 -13.149 -61.986 1.00 74.94 184 ARG A N 1
ATOM 1489 C CA . ARG A 1 184 ? 38.588 -12.826 -60.597 1.00 74.94 184 ARG A CA 1
ATOM 1490 C C . ARG A 1 184 ? 38.743 -11.316 -60.385 1.00 74.94 184 ARG A C 1
ATOM 1492 O O . ARG A 1 184 ? 38.228 -10.790 -59.398 1.00 74.94 184 ARG A O 1
ATOM 1499 N N . ARG A 1 185 ? 39.382 -10.592 -61.317 1.00 76.00 185 ARG A N 1
ATOM 1500 C CA . ARG A 1 185 ? 39.537 -9.122 -61.232 1.00 76.00 185 ARG A CA 1
ATOM 1501 C C . ARG A 1 185 ? 38.199 -8.381 -61.329 1.00 76.00 185 ARG A C 1
ATOM 1503 O O . ARG A 1 185 ? 37.966 -7.446 -60.563 1.00 76.00 185 ARG A O 1
ATOM 1510 N N . LYS A 1 186 ? 37.297 -8.813 -62.220 1.00 78.38 186 LYS A N 1
ATOM 1511 C CA . LYS A 1 186 ? 35.957 -8.212 -62.373 1.00 78.38 186 LYS A CA 1
ATOM 1512 C C . LYS A 1 186 ? 35.054 -8.499 -61.169 1.00 78.38 186 LYS A C 1
ATOM 1514 O O . LYS A 1 186 ? 34.298 -7.621 -60.750 1.00 78.38 186 LYS A O 1
ATOM 1519 N N . LEU A 1 187 ? 35.145 -9.701 -60.596 1.00 76.19 187 LEU A N 1
ATOM 1520 C CA . LEU A 1 187 ? 34.346 -10.099 -59.438 1.00 76.19 187 LEU A CA 1
ATOM 1521 C C . LEU A 1 187 ? 34.799 -9.393 -58.150 1.00 76.19 187 LEU A C 1
ATOM 1523 O O . LEU A 1 187 ? 33.951 -8.919 -57.396 1.00 76.19 187 LEU A O 1
ATOM 1527 N N . MET A 1 188 ? 36.112 -9.250 -57.933 1.00 69.94 188 MET A N 1
ATOM 1528 C CA . MET A 1 188 ? 36.689 -8.569 -56.762 1.00 69.94 188 MET A CA 1
ATOM 1529 C C . MET A 1 188 ? 36.207 -7.122 -56.625 1.00 69.94 188 MET A C 1
ATOM 1531 O O . MET A 1 188 ? 35.765 -6.721 -55.552 1.00 69.94 188 MET A O 1
ATOM 1535 N N . SER A 1 189 ? 36.185 -6.365 -57.727 1.00 77.44 189 SER A N 1
ATOM 1536 C CA . SER A 1 189 ? 35.714 -4.973 -57.721 1.00 77.44 189 SER A CA 1
ATOM 1537 C C . SER A 1 189 ? 34.242 -4.841 -57.301 1.00 77.44 189 SER A C 1
ATOM 1539 O O . SER A 1 189 ? 33.905 -3.928 -56.548 1.00 77.44 189 SER A O 1
ATOM 1541 N N . LYS A 1 190 ? 33.366 -5.761 -57.735 1.00 77.44 190 LYS A N 1
ATOM 1542 C CA . LYS A 1 190 ? 31.943 -5.748 -57.352 1.00 77.44 190 LYS A CA 1
ATOM 1543 C C . LYS A 1 190 ? 31.715 -6.261 -55.930 1.00 77.44 190 LYS A C 1
ATOM 1545 O O . LYS A 1 190 ? 30.902 -5.690 -55.204 1.00 77.44 190 LYS A O 1
ATOM 1550 N N . GLN A 1 191 ? 32.427 -7.314 -55.526 1.00 78.06 191 GLN A N 1
ATOM 1551 C CA . GLN A 1 191 ? 32.298 -7.885 -54.186 1.00 78.06 191 GLN A CA 1
ATOM 1552 C C . GLN A 1 191 ? 32.799 -6.934 -53.104 1.00 78.06 191 GLN A C 1
ATOM 1554 O O . GLN A 1 191 ? 32.117 -6.786 -52.096 1.00 78.06 191 GLN A O 1
ATOM 1559 N N . ASP A 1 192 ? 33.928 -6.251 -53.302 1.00 77.81 192 ASP A N 1
ATOM 1560 C CA . ASP A 1 192 ? 34.460 -5.331 -52.291 1.00 77.81 192 ASP A CA 1
ATOM 1561 C C . ASP A 1 192 ? 33.504 -4.154 -52.042 1.00 77.81 192 ASP A C 1
ATOM 1563 O O . ASP A 1 192 ? 33.331 -3.723 -50.901 1.00 77.81 192 ASP A O 1
ATOM 1567 N N . GLN A 1 193 ? 32.796 -3.690 -53.076 1.00 80.38 193 GLN A N 1
ATOM 1568 C CA . GLN A 1 193 ? 31.786 -2.643 -52.934 1.00 80.38 193 GLN A CA 1
ATOM 1569 C C . GLN A 1 193 ? 30.529 -3.138 -52.201 1.00 80.38 193 GLN A C 1
ATOM 1571 O O . GLN A 1 193 ? 30.018 -2.441 -51.325 1.00 80.38 193 GLN A O 1
ATOM 1576 N N . GLN A 1 194 ? 30.064 -4.361 -52.482 1.00 80.06 194 GLN A N 1
ATOM 1577 C CA . GLN A 1 194 ? 28.961 -4.971 -51.728 1.00 80.06 194 GLN A CA 1
ATOM 1578 C C . GLN A 1 194 ? 29.336 -5.240 -50.265 1.00 80.06 194 GLN A C 1
ATOM 1580 O O . GLN A 1 194 ? 28.532 -4.981 -49.371 1.00 80.06 194 GLN A O 1
ATOM 1585 N N . PHE A 1 195 ? 30.563 -5.693 -50.006 1.00 74.69 195 PHE A N 1
ATOM 1586 C CA . PHE A 1 195 ? 31.055 -5.943 -48.652 1.00 74.69 195 PHE A CA 1
ATOM 1587 C C . PHE A 1 195 ? 31.139 -4.650 -47.838 1.00 74.69 195 PHE A C 1
ATOM 1589 O O . PHE A 1 195 ? 30.746 -4.626 -46.673 1.00 74.69 195 PHE A O 1
ATOM 1596 N N . LYS A 1 196 ? 31.590 -3.560 -48.468 1.00 78.94 196 LYS A N 1
ATOM 1597 C CA . LYS A 1 196 ? 31.646 -2.232 -47.850 1.00 78.94 196 LYS A CA 1
ATOM 1598 C C . LYS A 1 196 ? 30.249 -1.700 -47.521 1.00 78.94 196 LYS A C 1
ATOM 1600 O O . LYS A 1 196 ? 30.044 -1.170 -46.435 1.00 78.94 196 LYS A O 1
ATOM 1605 N N . ASN A 1 197 ? 29.273 -1.919 -48.404 1.00 79.00 197 ASN A N 1
ATOM 1606 C CA . ASN A 1 197 ? 27.879 -1.555 -48.144 1.00 79.00 197 ASN A CA 1
ATOM 1607 C C . ASN A 1 197 ? 27.287 -2.357 -46.975 1.00 79.00 197 ASN A C 1
ATOM 1609 O O . ASN A 1 197 ? 26.690 -1.766 -46.084 1.00 79.00 197 ASN A O 1
ATOM 1613 N N . ILE A 1 198 ? 27.514 -3.676 -46.924 1.00 78.12 198 ILE A N 1
ATOM 1614 C CA . ILE A 1 198 ? 27.052 -4.523 -45.811 1.00 78.12 198 ILE A CA 1
ATOM 1615 C C . ILE A 1 198 ? 27.705 -4.105 -44.486 1.00 78.12 198 ILE A C 1
ATOM 1617 O O . ILE A 1 198 ? 27.024 -4.051 -43.464 1.00 78.12 198 ILE A O 1
ATOM 1621 N N . GLN A 1 199 ? 29.004 -3.788 -44.486 1.00 75.38 199 GLN A N 1
ATOM 1622 C CA . GLN A 1 199 ? 29.690 -3.288 -43.292 1.00 75.38 199 GLN A CA 1
ATOM 1623 C C . GLN A 1 199 ? 29.096 -1.964 -42.805 1.00 75.38 199 GLN A C 1
ATOM 1625 O O . GLN A 1 199 ? 28.812 -1.850 -41.617 1.00 75.38 199 GLN A O 1
ATOM 1630 N N . ASN A 1 200 ? 28.842 -1.015 -43.708 1.00 77.50 200 ASN A N 1
ATOM 1631 C CA . ASN A 1 200 ? 28.229 0.265 -43.355 1.00 77.50 200 ASN A CA 1
ATOM 1632 C C . ASN A 1 200 ? 26.813 0.079 -42.782 1.00 77.50 200 ASN A C 1
ATOM 1634 O O . ASN A 1 200 ? 26.519 0.600 -41.712 1.00 77.50 200 ASN A O 1
ATOM 1638 N N . THR A 1 201 ? 25.967 -0.741 -43.416 1.00 76.88 201 THR A N 1
ATOM 1639 C CA . THR A 1 201 ? 24.611 -1.030 -42.914 1.00 76.88 201 THR A CA 1
ATOM 1640 C C . THR A 1 201 ? 24.633 -1.739 -41.555 1.00 76.88 201 THR A C 1
ATOM 1642 O O . THR A 1 201 ? 23.811 -1.455 -40.688 1.00 76.88 201 THR A O 1
ATOM 1645 N N . LEU A 1 202 ? 25.583 -2.650 -41.325 1.00 71.94 202 LEU A N 1
ATOM 1646 C CA . LEU A 1 202 ? 25.742 -3.302 -40.021 1.00 71.94 202 LEU A CA 1
ATOM 1647 C C . LEU A 1 202 ? 26.216 -2.330 -38.932 1.00 71.94 202 LEU A C 1
ATOM 1649 O O . LEU A 1 202 ? 25.807 -2.488 -37.784 1.00 71.94 202 LEU A O 1
ATOM 1653 N N . SER A 1 203 ? 27.046 -1.344 -39.279 1.00 72.88 203 SER A N 1
ATOM 1654 C CA . SER A 1 203 ? 27.472 -0.274 -38.368 1.00 72.88 203 SER A CA 1
ATOM 1655 C C . SER A 1 203 ? 26.346 0.707 -38.028 1.00 72.88 203 SER A C 1
ATOM 1657 O O . SER A 1 203 ? 26.343 1.247 -36.932 1.00 72.88 203 SER A O 1
ATOM 1659 N N . GLU A 1 204 ? 25.371 0.908 -38.916 1.00 73.31 204 GLU A N 1
ATOM 1660 C CA . GLU A 1 204 ? 24.188 1.746 -38.651 1.00 73.31 204 GLU A CA 1
ATOM 1661 C C . GLU A 1 204 ? 23.130 1.033 -37.787 1.00 73.31 204 GLU A C 1
ATOM 1663 O O . GLU A 1 204 ? 22.395 1.672 -37.038 1.00 73.31 204 GLU A O 1
ATOM 1668 N N . LEU A 1 205 ? 23.055 -0.301 -37.858 1.00 66.50 205 LEU A N 1
ATOM 1669 C CA . LEU A 1 205 ? 22.104 -1.123 -37.092 1.00 66.50 205 LEU A CA 1
ATOM 1670 C C . LEU A 1 205 ? 22.589 -1.492 -35.675 1.00 66.50 205 LEU A C 1
ATOM 1672 O O . LEU A 1 205 ? 21.885 -2.201 -34.944 1.00 66.50 205 LEU A O 1
ATOM 1676 N N . VAL A 1 206 ? 23.796 -1.063 -35.301 1.00 55.28 206 VAL A N 1
ATOM 1677 C CA . VAL A 1 206 ? 24.407 -1.260 -33.980 1.00 55.28 206 VAL A CA 1
ATOM 1678 C C . VAL A 1 206 ? 24.938 0.100 -33.498 1.00 55.28 206 VAL A C 1
ATOM 1680 O O . VAL A 1 206 ? 26.079 0.423 -33.822 1.00 55.28 206 VAL A O 1
ATOM 1683 N N . PRO A 1 207 ? 24.121 0.911 -32.794 1.00 51.59 207 PRO A N 1
ATOM 1684 C CA . PRO A 1 207 ? 24.583 2.154 -32.174 1.00 51.59 207 PRO A CA 1
ATOM 1685 C C . PRO A 1 207 ? 25.572 1.907 -31.026 1.00 51.59 207 PRO A C 1
ATOM 1687 O O . PRO A 1 207 ? 25.492 0.831 -30.384 1.00 51.59 207 PRO A O 1
#

Radius of gyration: 47.48 Å; chains: 1; bounding box: 137×58×127 Å